Protein AF-A0A6G0YFK2-F1 (afdb_monomer_lite)

Secondary structure (DSSP, 8-state):
-------------TT-EEEHHHHHHHHHHHHHHTTPPPPPHHHHHHHHHHHTTTS--EEEEEEETTEEEEEEEEEHHHHHHHHTTS-HHHHHHHHHHHHHHTSPPPHHHHHHHHHHHHHHHHHHHHHHHHHHHHHHHHHHHHTTPPPTTEEEHHHHHHHH---HHHHHHHHHHTT--EEEEEEE-TTS-EEEEEEEEHHHHHHHHHHHHHHHHTTSSEE-SS-GGG-HHHHHHT-EE-EEEE--TTSPPEEEETTT--SPPHHHHHHHH-TT--EEESSTTTTHHHHHHHHH-----GGGEEEHHHHHHHTT--S-HHHHHHHTT--TTTSPP-

Structure (mmCIF, N/CA/C/O backbone):
data_AF-A0A6G0YFK2-F1
#
_entry.id   AF-A0A6G0YFK2-F1
#
loop_
_atom_site.group_PDB
_atom_site.id
_atom_site.type_symbol
_atom_site.label_atom_id
_atom_site.label_alt_id
_atom_site.label_comp_id
_atom_site.label_asym_id
_atom_site.label_entity_id
_atom_site.label_seq_id
_atom_site.pdbx_PDB_ins_code
_atom_site.Cartn_x
_atom_site.Cartn_y
_atom_site.Cartn_z
_atom_site.occupancy
_atom_site.B_iso_or_equiv
_atom_site.auth_seq_id
_atom_site.auth_comp_id
_atom_site.auth_asym_id
_atom_site.auth_atom_id
_atom_site.pdbx_PDB_model_num
ATOM 1 N N . MET A 1 1 ? -14.120 5.825 86.858 1.00 35.81 1 MET A N 1
ATOM 2 C CA . MET A 1 1 ? -14.293 6.765 85.734 1.00 35.81 1 MET A CA 1
ATOM 3 C C . MET A 1 1 ? -14.605 5.931 84.503 1.00 35.81 1 MET A C 1
ATOM 5 O O . MET A 1 1 ? -13.725 5.247 84.013 1.00 35.81 1 MET A O 1
ATOM 9 N N . SER A 1 2 ? -15.880 5.624 84.282 1.00 36.25 2 SER A N 1
ATOM 10 C CA . SER A 1 2 ? -16.786 6.411 83.427 1.00 36.25 2 SER A CA 1
ATOM 11 C C . SER A 1 2 ? -16.521 6.136 81.948 1.00 36.25 2 SER A C 1
ATOM 13 O O . SER A 1 2 ? -15.620 6.726 81.371 1.00 36.25 2 SER A O 1
ATOM 15 N N . ASN A 1 3 ? -17.310 5.240 81.355 1.00 28.84 3 ASN A N 1
ATOM 16 C CA . ASN A 1 3 ? -18.140 5.589 80.202 1.00 28.84 3 ASN A CA 1
ATOM 17 C C . ASN A 1 3 ? -19.135 4.460 79.924 1.00 28.84 3 ASN A C 1
ATOM 19 O O . ASN A 1 3 ? -18.892 3.529 79.164 1.00 28.84 3 ASN A O 1
ATOM 23 N N . LEU A 1 4 ? -20.277 4.590 80.603 1.00 35.12 4 LEU A N 1
ATOM 24 C CA . LEU A 1 4 ? -21.562 4.066 80.169 1.00 35.12 4 LEU A CA 1
ATOM 25 C C . LEU A 1 4 ? -21.863 4.639 78.779 1.00 35.12 4 LEU A C 1
ATOM 27 O O . LEU A 1 4 ? -22.184 5.821 78.665 1.00 35.12 4 LEU A O 1
ATOM 31 N N . ILE A 1 5 ? -21.791 3.817 77.733 1.00 32.22 5 ILE A N 1
ATOM 32 C CA . ILE A 1 5 ? -22.491 4.128 76.487 1.00 32.22 5 ILE A CA 1
ATOM 33 C C . ILE A 1 5 ? -23.889 3.539 76.624 1.00 32.22 5 ILE A C 1
ATOM 35 O O . ILE A 1 5 ? -24.140 2.352 76.441 1.00 32.22 5 ILE A O 1
ATOM 39 N N . ASN A 1 6 ? -24.752 4.444 77.063 1.00 31.48 6 ASN A N 1
ATOM 40 C CA . ASN A 1 6 ? -26.197 4.441 76.986 1.00 31.48 6 ASN A CA 1
ATOM 41 C C . ASN A 1 6 ? -26.673 3.799 75.669 1.00 31.48 6 ASN A C 1
ATOM 43 O O . ASN A 1 6 ? -26.543 4.407 74.608 1.00 31.48 6 ASN A O 1
ATOM 47 N N . VAL A 1 7 ? -27.212 2.580 75.733 1.00 31.39 7 VAL A N 1
ATOM 48 C CA . VAL A 1 7 ? -28.043 2.037 74.656 1.00 31.39 7 VAL A CA 1
ATOM 49 C C . VAL A 1 7 ? -29.382 2.755 74.794 1.00 31.39 7 VAL A C 1
ATOM 51 O O . VAL A 1 7 ? -30.055 2.547 75.807 1.00 31.39 7 VAL A O 1
ATOM 54 N N . PRO A 1 8 ? -29.787 3.629 73.856 1.00 29.48 8 PRO A N 1
ATOM 55 C CA . PRO A 1 8 ? -31.139 4.133 73.898 1.00 29.48 8 PRO A CA 1
ATOM 56 C C . PRO A 1 8 ? -32.049 2.929 73.664 1.00 29.48 8 PRO A C 1
ATOM 58 O O . PRO A 1 8 ? -32.044 2.332 72.589 1.00 29.48 8 PRO A O 1
ATOM 61 N N . ASN A 1 9 ? -32.809 2.560 74.696 1.00 30.11 9 ASN A N 1
ATOM 62 C CA . ASN A 1 9 ? -34.084 1.883 74.518 1.00 30.11 9 ASN A CA 1
ATOM 63 C C . ASN A 1 9 ? -34.862 2.731 73.511 1.00 30.11 9 ASN A C 1
ATOM 65 O O . ASN A 1 9 ? -35.417 3.769 73.872 1.00 30.11 9 ASN A O 1
ATOM 69 N N . VAL A 1 10 ? -34.848 2.325 72.242 1.00 28.91 10 VAL A N 1
ATOM 70 C CA . VAL A 1 10 ? -35.750 2.873 71.239 1.00 28.91 10 VAL A CA 1
ATOM 71 C C . VAL A 1 10 ? -37.114 2.310 71.600 1.00 28.91 10 VAL A C 1
ATOM 73 O O . VAL A 1 10 ? -37.520 1.233 71.176 1.00 28.91 10 VAL A O 1
ATOM 76 N N . THR A 1 11 ? -37.797 3.030 72.482 1.00 29.62 11 THR A N 1
ATOM 77 C CA . THR A 1 11 ? -39.248 3.047 72.531 1.00 29.62 11 THR A CA 1
ATOM 78 C C . THR A 1 11 ? -39.727 3.192 71.094 1.00 29.62 11 THR A C 1
ATOM 80 O O . THR A 1 11 ? -39.451 4.207 70.459 1.00 29.62 11 THR A O 1
ATOM 83 N N . LEU A 1 12 ? -40.391 2.154 70.580 1.00 31.58 12 LEU A N 1
ATOM 84 C CA . LEU A 1 12 ? -41.088 2.172 69.297 1.00 31.58 12 LEU A CA 1
ATOM 85 C C . LEU A 1 12 ? -41.982 3.414 69.271 1.00 31.58 12 LEU A C 1
ATOM 87 O O . LEU A 1 12 ? -43.037 3.463 69.910 1.00 31.58 12 LEU A O 1
ATOM 91 N N . SER A 1 13 ? -41.523 4.461 68.597 1.00 30.94 13 SER A N 1
ATOM 92 C CA . SER A 1 13 ? -42.343 5.624 68.336 1.00 30.94 13 SER A CA 1
ATOM 93 C C . SER A 1 13 ? -43.344 5.192 67.270 1.00 30.94 13 SER A C 1
ATOM 95 O O . SER A 1 13 ? -42.978 4.766 66.182 1.00 30.94 13 SER A O 1
ATOM 97 N N . ASN A 1 14 ? -44.634 5.289 67.587 1.00 44.94 14 ASN A N 1
ATOM 98 C CA . ASN A 1 14 ? -45.759 5.053 66.673 1.00 44.94 14 ASN A CA 1
ATOM 99 C C . ASN A 1 14 ? -45.821 6.080 65.508 1.00 44.94 14 ASN A C 1
ATOM 101 O O . ASN A 1 14 ? -46.909 6.467 65.088 1.00 44.94 14 ASN A O 1
ATOM 105 N N . ASN A 1 15 ? -44.673 6.555 65.019 1.00 47.53 15 ASN A N 1
ATOM 106 C CA . ASN A 1 15 ? -44.519 7.623 64.036 1.00 47.53 15 ASN A CA 1
ATOM 107 C C . ASN A 1 15 ? -43.910 7.148 62.708 1.00 47.53 15 ASN A C 1
ATOM 109 O O . ASN A 1 15 ? -43.598 7.983 61.864 1.00 47.53 15 ASN A O 1
ATOM 113 N N . GLU A 1 16 ? -43.749 5.839 62.498 1.00 65.38 16 GLU A N 1
ATOM 114 C CA . GLU A 1 16 ? -43.363 5.314 61.187 1.00 65.38 16 GLU A CA 1
ATOM 115 C C . GLU A 1 16 ? -44.507 5.542 60.184 1.00 65.38 16 GLU A C 1
ATOM 117 O O . GLU A 1 16 ? -45.629 5.036 60.330 1.00 65.38 16 GLU A O 1
ATOM 122 N N . THR A 1 17 ? -44.231 6.383 59.188 1.00 76.56 17 THR A N 1
ATOM 123 C CA . THR A 1 17 ? -45.095 6.614 58.035 1.00 76.56 17 THR A CA 1
ATOM 124 C C . THR A 1 17 ? -44.735 5.628 56.927 1.00 76.56 17 THR A C 1
ATOM 126 O O . THR A 1 17 ? -43.585 5.225 56.769 1.00 76.56 17 THR A O 1
ATOM 129 N N . VAL A 1 18 ? -45.735 5.214 56.159 1.00 81.38 18 VAL A N 1
ATOM 130 C CA . VAL A 1 18 ? -45.594 4.365 54.978 1.00 81.38 18 VAL A CA 1
ATOM 131 C C . VAL A 1 18 ? -46.243 5.072 53.801 1.00 81.38 18 VAL A C 1
ATOM 133 O O . VAL A 1 18 ? -47.308 5.685 53.930 1.00 81.38 18 VAL A O 1
ATOM 136 N N . ASP A 1 19 ? -45.597 5.008 52.643 1.00 87.12 19 ASP A N 1
ATOM 137 C CA . ASP A 1 19 ? -46.149 5.585 51.430 1.00 87.12 19 ASP A CA 1
ATOM 138 C C . ASP A 1 19 ? -47.092 4.611 50.698 1.00 87.12 19 ASP A C 1
ATOM 140 O O . ASP A 1 19 ? -47.027 3.382 50.802 1.00 87.12 19 ASP A O 1
ATOM 144 N N . SER A 1 20 ? -48.005 5.188 49.923 1.00 85.56 20 SER A N 1
ATOM 145 C CA . SER A 1 20 ? -49.009 4.454 49.151 1.00 85.56 20 SER A CA 1
ATOM 146 C C . SER A 1 20 ? -48.433 3.517 48.080 1.00 85.56 20 SER A C 1
ATOM 148 O O . SER A 1 20 ? -49.116 2.565 47.705 1.00 85.56 20 SER A O 1
ATOM 150 N N . GLN A 1 21 ? -47.214 3.747 47.574 1.00 87.06 21 GLN A N 1
ATOM 151 C CA . GLN A 1 21 ? -46.579 2.855 46.596 1.00 87.06 21 GLN A CA 1
ATOM 152 C C . GLN A 1 21 ? -46.069 1.591 47.281 1.00 87.06 21 GLN A C 1
ATOM 154 O O . GLN A 1 21 ? -46.296 0.488 46.782 1.00 87.06 21 GLN A O 1
ATOM 159 N N . GLN A 1 22 ? -45.427 1.748 48.435 1.00 82.06 22 GLN A N 1
ATOM 160 C CA . GLN A 1 22 ? -44.940 0.641 49.242 1.00 82.06 22 GLN A CA 1
ATOM 161 C C . GLN A 1 22 ? -46.103 -0.210 49.759 1.00 82.06 22 GLN A C 1
ATOM 163 O O . GLN A 1 22 ? -46.084 -1.433 49.613 1.00 82.06 22 GLN A O 1
ATOM 168 N N . LEU A 1 23 ? -47.180 0.426 50.230 1.00 83.56 23 LEU A N 1
ATOM 169 C CA . LEU A 1 23 ? -48.398 -0.282 50.625 1.00 83.56 23 LEU A CA 1
ATOM 170 C C . LEU A 1 23 ? -49.057 -1.019 49.444 1.00 83.56 23 LEU A C 1
ATOM 172 O O . LEU A 1 23 ? -49.483 -2.165 49.589 1.00 83.56 23 LEU A O 1
ATOM 176 N N . LEU A 1 24 ? -49.111 -0.404 48.256 1.00 85.06 24 LEU A N 1
ATOM 177 C CA . LEU A 1 24 ? -49.665 -1.032 47.051 1.00 85.06 24 LEU A CA 1
ATOM 178 C C . LEU A 1 24 ? -48.886 -2.285 46.630 1.00 85.06 24 LEU A C 1
ATOM 180 O O . LEU A 1 24 ? -49.496 -3.256 46.178 1.00 85.06 24 LEU A O 1
ATOM 184 N N . LEU A 1 25 ? -47.557 -2.274 46.760 1.00 83.44 25 LEU A N 1
ATOM 185 C CA . LEU A 1 25 ? -46.727 -3.449 46.484 1.00 83.44 25 LEU A CA 1
ATOM 186 C C . LEU A 1 25 ? -47.107 -4.603 47.416 1.00 83.44 25 LEU A C 1
ATOM 188 O O . LEU A 1 25 ? -47.470 -5.671 46.925 1.00 83.44 25 LEU A O 1
ATOM 192 N N . MET A 1 26 ? -47.150 -4.355 48.728 1.00 80.25 26 MET A N 1
ATOM 193 C CA . MET A 1 26 ? -47.515 -5.367 49.729 1.00 80.25 26 MET A CA 1
ATOM 194 C C . MET A 1 26 ? -48.931 -5.921 49.507 1.00 80.25 26 MET A C 1
ATOM 196 O O . MET A 1 26 ? -49.167 -7.131 49.599 1.00 80.25 26 MET A O 1
ATOM 200 N N . VAL A 1 27 ? -49.885 -5.050 49.162 1.00 82.19 27 VAL A N 1
ATOM 201 C CA . VAL A 1 27 ? -51.262 -5.452 48.842 1.00 82.19 27 VAL A CA 1
ATOM 202 C C . VAL A 1 27 ? -51.295 -6.336 47.597 1.00 82.19 27 VAL A C 1
ATOM 204 O O . VAL A 1 27 ? -51.933 -7.386 47.613 1.00 82.19 27 VAL A O 1
ATOM 207 N N . ASN A 1 28 ? -50.600 -5.963 46.522 1.00 84.75 28 ASN A N 1
ATOM 208 C CA . ASN A 1 28 ? -50.599 -6.743 45.283 1.00 84.75 28 ASN A CA 1
ATOM 209 C C . ASN A 1 28 ? -49.865 -8.083 45.414 1.00 84.75 28 ASN A C 1
ATOM 211 O O . ASN A 1 28 ? -50.314 -9.067 44.824 1.00 84.75 28 ASN A O 1
ATOM 215 N N . GLU A 1 29 ? -48.792 -8.152 46.202 1.00 81.94 29 GLU A N 1
ATOM 216 C CA . GLU A 1 29 ? -48.135 -9.418 46.549 1.00 81.94 29 GLU A CA 1
ATOM 217 C C . GLU A 1 29 ? -49.096 -10.346 47.295 1.00 81.94 29 GLU A C 1
ATOM 219 O O . GLU A 1 29 ? -49.274 -11.500 46.905 1.00 81.94 29 GLU A O 1
ATOM 224 N N . THR A 1 30 ? -49.814 -9.820 48.289 1.00 78.56 30 THR A N 1
ATOM 225 C CA . THR A 1 30 ? -50.783 -10.606 49.068 1.00 78.56 30 THR A CA 1
ATOM 226 C C . THR A 1 30 ? -51.993 -11.027 48.225 1.00 78.56 30 THR A C 1
ATOM 228 O O . THR A 1 30 ? -52.478 -12.153 48.347 1.00 78.56 30 THR A O 1
ATOM 231 N N . ARG A 1 31 ? -52.475 -10.166 47.317 1.00 81.31 31 ARG A N 1
ATOM 232 C CA . ARG A 1 31 ? -53.539 -10.509 46.354 1.00 81.31 31 ARG A CA 1
ATOM 233 C C . ARG A 1 31 ? -53.094 -11.636 45.423 1.00 81.31 31 ARG A C 1
ATOM 235 O O . ARG A 1 31 ? -53.861 -12.568 45.209 1.00 81.31 31 ARG A O 1
ATOM 242 N N . LYS A 1 32 ? -51.846 -11.607 44.945 1.00 85.06 32 LYS A N 1
ATOM 243 C CA . LYS A 1 32 ? -51.267 -12.673 44.114 1.00 85.06 32 LYS A CA 1
ATOM 244 C C . LYS A 1 32 ? -51.210 -14.015 44.852 1.00 85.06 32 LYS A C 1
ATOM 246 O O . LYS A 1 32 ? -51.575 -15.026 44.261 1.00 85.06 32 LYS A O 1
ATOM 251 N N . GLU A 1 33 ? -50.801 -14.027 46.122 1.00 80.31 33 GLU A N 1
ATOM 252 C CA . GLU A 1 33 ? -50.789 -15.241 46.963 1.00 80.31 33 GLU A CA 1
ATOM 253 C C . GLU A 1 33 ? -52.181 -15.877 47.096 1.00 80.31 33 GLU A C 1
ATOM 255 O O . GLU A 1 33 ? -52.306 -17.098 47.143 1.00 80.31 33 GLU A O 1
ATOM 260 N N . HIS A 1 34 ? -53.231 -15.056 47.099 1.00 77.06 34 HIS A N 1
ATOM 261 C CA . HIS A 1 34 ? -54.623 -15.496 47.214 1.00 77.06 34 HIS A CA 1
ATOM 262 C C . HIS A 1 34 ? -55.330 -15.660 45.857 1.00 77.06 34 HIS A C 1
ATOM 264 O O . HIS A 1 34 ? -56.544 -15.853 45.817 1.00 77.06 34 HIS A O 1
ATOM 270 N N . GLY A 1 35 ? -54.597 -15.581 44.739 1.00 78.56 35 GLY A N 1
ATOM 271 C CA . GLY A 1 35 ? -55.156 -15.729 43.392 1.00 78.56 35 GLY A CA 1
ATOM 272 C C . GLY A 1 35 ? -56.072 -14.580 42.950 1.00 78.56 35 GLY A C 1
ATOM 273 O O . GLY A 1 35 ? -56.857 -14.739 42.017 1.00 78.56 35 GLY A O 1
ATOM 274 N N . GLU A 1 36 ? -55.992 -13.419 43.598 1.00 80.69 36 GLU A N 1
ATOM 275 C CA . GLU A 1 36 ? -56.758 -12.228 43.245 1.00 80.69 36 GLU A CA 1
ATOM 276 C C . GLU A 1 36 ? -56.028 -11.346 42.217 1.00 80.69 36 GLU A C 1
ATOM 278 O O . GLU A 1 36 ? -54.799 -11.221 42.247 1.00 80.69 36 GLU A O 1
ATOM 283 N N . PRO A 1 37 ? -56.766 -10.656 41.325 1.00 84.44 37 PRO A N 1
ATOM 284 C CA . PRO A 1 37 ? -56.160 -9.760 40.349 1.00 84.44 37 PRO A CA 1
ATOM 285 C C . PRO A 1 37 ? -55.505 -8.547 41.033 1.00 84.44 37 PRO A C 1
ATOM 287 O O . PRO A 1 37 ? -56.047 -8.041 42.025 1.00 84.44 37 PRO A O 1
ATOM 290 N N . PRO A 1 38 ? -54.381 -8.036 40.496 1.00 88.06 38 PRO A N 1
ATOM 291 C CA . PRO A 1 38 ? -53.679 -6.887 41.057 1.00 88.06 38 PRO A CA 1
ATOM 292 C C . PRO A 1 38 ? -54.469 -5.585 40.873 1.00 88.06 38 PRO A C 1
ATOM 294 O O . PRO A 1 38 ? -55.153 -5.371 39.868 1.00 88.06 38 PRO A O 1
ATOM 297 N N . ILE A 1 39 ? -54.331 -4.674 41.832 1.00 86.56 39 ILE A N 1
ATOM 298 C CA . ILE A 1 39 ? -54.931 -3.342 41.809 1.00 86.56 39 ILE A CA 1
ATOM 299 C C . ILE A 1 39 ? -53.967 -2.374 41.118 1.00 86.56 39 ILE A C 1
ATOM 301 O O . ILE A 1 39 ? -52.777 -2.305 41.429 1.00 86.56 39 ILE A O 1
ATOM 305 N N . ARG A 1 40 ? -54.496 -1.591 40.173 1.00 86.75 40 ARG A N 1
ATOM 306 C CA . ARG A 1 40 ? -53.755 -0.505 39.514 1.00 86.75 40 ARG A CA 1
ATOM 307 C C . ARG A 1 40 ? -53.603 0.693 40.449 1.00 86.75 40 ARG A C 1
ATOM 309 O O . ARG A 1 40 ? -54.544 1.024 41.167 1.00 86.75 40 ARG A O 1
ATOM 316 N N . ASN A 1 41 ? -52.487 1.413 40.328 1.00 86.62 41 ASN A N 1
ATOM 317 C CA . ASN A 1 41 ? -52.158 2.568 41.169 1.00 86.62 41 ASN A CA 1
ATOM 318 C C . ASN A 1 41 ? -53.319 3.560 41.352 1.00 86.62 41 ASN A C 1
ATOM 320 O O . ASN A 1 41 ? -53.751 3.807 42.469 1.00 86.62 41 ASN A O 1
ATOM 324 N N . ASN A 1 42 ? -53.912 4.044 40.259 1.00 85.38 42 ASN A N 1
ATOM 325 C CA . ASN A 1 42 ? -54.978 5.054 40.321 1.00 85.38 42 ASN A CA 1
ATOM 326 C C . ASN A 1 42 ? -56.225 4.560 41.078 1.00 85.38 42 ASN A C 1
ATOM 328 O O . ASN A 1 42 ? -56.897 5.331 41.755 1.00 85.38 42 ASN A O 1
ATOM 332 N N . LYS A 1 43 ? -56.535 3.260 40.977 1.00 86.56 43 LYS A N 1
ATOM 333 C CA . LYS A 1 43 ? -57.649 2.641 41.709 1.00 86.56 43 LYS A CA 1
ATOM 334 C C . LYS A 1 43 ? -57.317 2.462 43.188 1.00 86.56 43 LYS A C 1
ATOM 336 O O . LYS A 1 43 ? -58.212 2.579 44.016 1.00 86.56 43 LYS A O 1
ATOM 341 N N . PHE A 1 44 ? -56.054 2.199 43.512 1.00 88.75 44 PHE A N 1
ATOM 342 C CA . PHE A 1 44 ? -55.593 2.102 44.891 1.00 88.75 44 PHE A CA 1
ATOM 343 C C . PHE A 1 44 ? -55.597 3.463 45.589 1.00 88.75 44 PHE A C 1
ATOM 345 O O . PHE A 1 44 ? -56.171 3.587 46.662 1.00 88.75 44 PHE A O 1
ATOM 352 N N . ILE A 1 45 ? -55.068 4.503 44.939 1.00 87.44 45 ILE A N 1
ATOM 353 C CA . ILE A 1 45 ? -55.083 5.876 45.461 1.00 87.44 45 ILE A CA 1
ATOM 354 C C . ILE A 1 45 ? -56.512 6.356 45.746 1.00 87.44 45 ILE A C 1
ATOM 356 O O . ILE A 1 45 ? -56.748 6.971 46.781 1.00 87.44 45 ILE A O 1
ATOM 360 N N . ALA A 1 46 ? -57.486 6.023 44.891 1.00 86.31 46 ALA A N 1
ATOM 361 C CA . ALA A 1 46 ? -58.893 6.333 45.155 1.00 86.31 46 ALA A CA 1
ATOM 362 C C . ALA A 1 46 ? -59.407 5.684 46.456 1.00 86.31 46 ALA A C 1
ATOM 364 O O . ALA A 1 46 ? -60.088 6.346 47.230 1.00 86.31 46 ALA A O 1
ATOM 365 N N . LYS A 1 47 ? -59.037 4.423 46.730 1.00 85.81 47 LYS A N 1
ATOM 366 C CA . LYS A 1 47 ? -59.378 3.748 47.994 1.00 85.81 47 LYS A CA 1
ATOM 367 C C . LYS A 1 47 ? -58.691 4.395 49.197 1.00 85.81 47 LYS A C 1
ATOM 369 O O . LYS A 1 47 ? -59.316 4.529 50.238 1.00 85.81 47 LYS A O 1
ATOM 374 N N . VAL A 1 48 ? -57.423 4.789 49.053 1.00 87.19 48 VAL A N 1
ATOM 375 C CA . VAL A 1 48 ? -56.671 5.474 50.117 1.00 87.19 48 VAL A CA 1
ATOM 376 C C . VAL A 1 48 ? -57.354 6.788 50.490 1.00 87.19 48 VAL A C 1
ATOM 378 O O . VAL A 1 48 ? -57.577 7.043 51.665 1.00 87.19 48 VAL A O 1
ATOM 381 N N . LYS A 1 49 ? -57.717 7.608 49.499 1.00 87.50 49 LYS A N 1
ATOM 382 C CA . LYS A 1 49 ? -58.379 8.899 49.735 1.00 87.50 49 LYS A CA 1
ATOM 383 C C . LYS A 1 49 ? -59.737 8.753 50.419 1.00 87.50 49 LYS A C 1
ATOM 385 O O . LYS A 1 49 ? -60.050 9.569 51.271 1.00 87.50 49 LYS A O 1
ATOM 390 N N . ASP A 1 50 ? -60.502 7.732 50.045 1.00 85.81 50 ASP A N 1
ATOM 391 C CA . ASP A 1 50 ? -61.815 7.446 50.630 1.00 85.81 50 ASP A CA 1
ATOM 392 C C . ASP A 1 50 ? -61.707 7.018 52.103 1.00 85.81 50 ASP A C 1
ATOM 394 O O . ASP A 1 50 ? -62.465 7.478 52.943 1.00 85.81 50 ASP A O 1
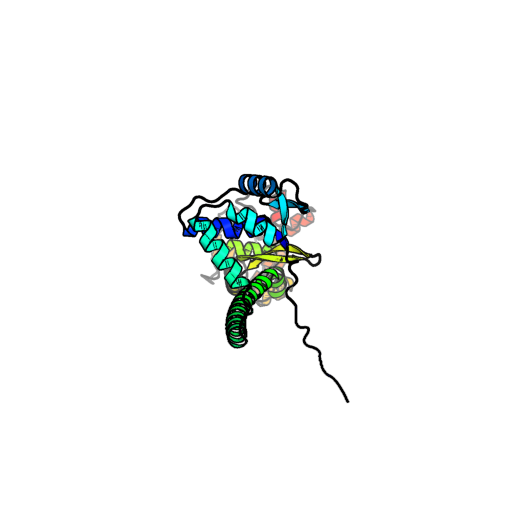ATOM 398 N N . GLU A 1 51 ? -60.710 6.198 52.451 1.00 87.19 51 GLU A N 1
ATOM 399 C CA . GLU A 1 51 ? -60.507 5.764 53.844 1.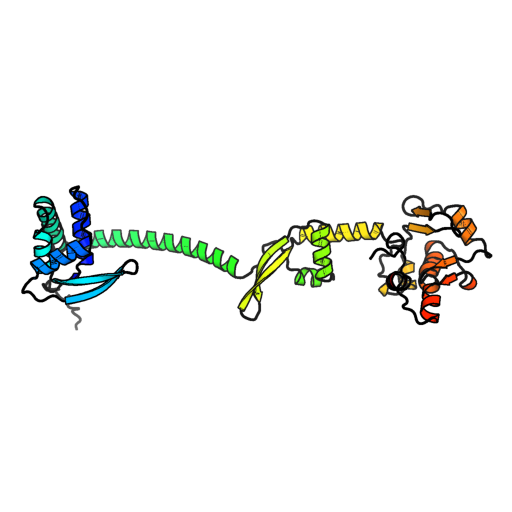00 87.19 51 GLU A CA 1
ATOM 400 C C . GLU A 1 51 ? -59.872 6.816 54.746 1.00 87.19 51 GLU A C 1
ATOM 402 O O . GLU A 1 51 ? -60.000 6.740 55.967 1.00 87.19 51 GLU A O 1
ATOM 407 N N . LEU A 1 52 ? -59.155 7.772 54.159 1.00 86.25 52 LEU A N 1
ATOM 408 C CA . LEU A 1 52 ? -58.553 8.893 54.877 1.00 86.25 52 LEU A CA 1
ATOM 409 C C . LEU A 1 52 ? -59.405 10.162 54.778 1.00 86.25 52 LEU A C 1
ATOM 411 O O . LEU A 1 52 ? -58.919 11.255 55.077 1.00 86.25 52 LEU A O 1
ATOM 415 N N . GLU A 1 53 ? -60.666 10.042 54.355 1.00 84.44 53 GLU A N 1
ATOM 416 C CA . GLU A 1 53 ? -61.597 11.161 54.336 1.00 84.44 53 GLU A CA 1
ATOM 417 C C . GLU A 1 53 ? -61.771 11.723 55.759 1.00 84.44 53 GLU A C 1
ATOM 419 O O . GLU A 1 53 ? -62.087 11.006 56.706 1.00 84.44 53 GLU A O 1
ATOM 424 N N . GLY A 1 54 ? -61.515 13.024 55.925 1.00 77.88 54 GLY A N 1
ATOM 425 C CA . GLY A 1 54 ? -61.572 13.696 57.227 1.00 77.88 54 GLY A CA 1
ATOM 426 C C . GLY A 1 54 ? -60.308 13.578 58.090 1.00 77.88 54 GLY A C 1
ATOM 427 O O . GLY A 1 54 ? -60.278 14.153 59.177 1.00 77.88 54 GLY A O 1
ATOM 428 N N . GLU A 1 55 ? -59.251 12.906 57.620 1.00 83.75 55 GLU A N 1
ATOM 429 C CA . GLU A 1 55 ? -57.961 12.808 58.314 1.00 83.75 55 GLU A CA 1
ATOM 430 C C . GLU A 1 55 ? -56.837 13.562 57.587 1.00 83.75 55 GLU A C 1
ATOM 432 O O . GLU A 1 55 ? -56.869 13.777 56.376 1.00 83.75 55 GLU A O 1
ATOM 437 N N . THR A 1 56 ? -55.796 13.960 58.326 1.00 79.31 56 THR A N 1
ATOM 438 C CA . THR A 1 56 ? -54.609 14.592 57.738 1.00 79.31 56 THR A CA 1
ATOM 439 C C . THR A 1 56 ? -53.650 13.538 57.192 1.00 79.31 56 THR A C 1
ATOM 441 O O . THR A 1 56 ? -53.258 12.618 57.914 1.00 79.31 56 THR A O 1
ATOM 444 N N . TYR A 1 57 ? -53.226 13.717 55.945 1.00 83.75 57 TYR A N 1
ATOM 445 C CA . TYR A 1 57 ? -52.169 12.946 55.293 1.00 83.75 57 TYR A CA 1
ATOM 446 C C . TYR A 1 57 ? -51.339 13.857 54.382 1.00 83.75 57 TYR A C 1
ATOM 448 O O . TYR A 1 57 ? -51.815 14.909 53.941 1.00 83.75 57 TYR A O 1
ATOM 456 N N . THR A 1 58 ? -50.107 13.451 54.076 1.00 85.25 58 THR A N 1
ATOM 457 C CA . THR A 1 58 ? -49.235 14.196 53.158 1.00 85.25 58 THR A CA 1
ATOM 458 C C . THR A 1 58 ? -49.381 13.627 51.753 1.00 85.25 58 THR A C 1
ATOM 460 O O . THR A 1 58 ? -49.400 12.412 51.564 1.00 85.25 58 THR A O 1
ATOM 463 N N . LYS A 1 59 ? -49.488 14.504 50.751 1.00 87.25 59 LYS A N 1
ATOM 464 C CA . LYS A 1 59 ? -49.504 14.122 49.335 1.00 87.25 59 LYS A CA 1
ATOM 465 C C . LYS A 1 59 ? -48.294 14.708 48.616 1.00 87.25 59 LYS A C 1
ATOM 467 O O . LYS A 1 59 ? -48.003 15.894 48.763 1.00 87.25 59 LYS A O 1
ATOM 472 N N . SER A 1 60 ? -47.637 13.895 47.806 1.00 85.81 60 SER A N 1
ATOM 473 C CA . SER A 1 60 ? -46.555 14.289 46.909 1.00 85.81 60 SER A CA 1
ATOM 474 C C . SER A 1 60 ? -46.823 13.759 45.497 1.00 85.81 60 SER A C 1
ATOM 476 O O . SER A 1 60 ? -47.676 12.891 45.286 1.00 85.81 60 SER A O 1
ATOM 478 N N . VAL A 1 61 ? -46.141 14.333 44.507 1.00 83.38 61 VAL A N 1
ATOM 479 C CA . VAL A 1 61 ? -46.188 13.874 43.114 1.00 83.38 61 VAL A CA 1
ATOM 480 C C . VAL A 1 61 ? -44.857 13.199 42.803 1.00 83.38 61 VAL A C 1
ATOM 482 O O . VAL A 1 61 ? -43.802 13.782 43.041 1.00 83.38 61 VAL A O 1
ATOM 485 N N . GLY A 1 62 ? -44.905 11.972 42.293 1.00 81.00 62 GLY A N 1
ATOM 486 C CA . GLY A 1 62 ? -43.749 11.240 41.778 1.00 81.00 62 GLY A CA 1
ATOM 487 C C . GLY A 1 62 ? -43.873 10.984 40.279 1.00 81.00 62 GLY A C 1
ATOM 488 O O . GLY A 1 62 ? -44.926 11.213 39.692 1.00 81.00 62 GLY A O 1
ATOM 489 N N . GLN A 1 63 ? -42.818 10.457 39.656 1.00 77.75 63 GLN A N 1
ATOM 490 C CA . GLN A 1 63 ? -42.854 10.017 38.258 1.00 77.75 63 GLN A CA 1
ATOM 491 C C . GLN A 1 63 ? -42.642 8.511 38.146 1.00 77.75 63 GLN A C 1
ATOM 493 O O . GLN A 1 63 ? -41.710 7.953 38.725 1.00 77.75 63 GLN A O 1
ATOM 498 N N . LYS A 1 64 ? -43.499 7.845 37.367 1.00 72.56 64 LYS A N 1
ATOM 499 C CA . LYS A 1 64 ? -43.380 6.414 37.066 1.00 72.56 64 LYS A CA 1
ATOM 500 C C . LYS A 1 64 ? -43.718 6.169 35.602 1.00 72.56 64 LYS A C 1
ATOM 502 O O . LYS A 1 64 ? -44.810 6.498 35.152 1.00 72.56 64 LYS A O 1
ATOM 507 N N . ASN A 1 65 ? -42.775 5.587 34.859 1.00 73.81 65 ASN A N 1
ATOM 508 C CA . ASN A 1 65 ? -42.889 5.345 33.413 1.00 73.81 65 ASN A CA 1
ATOM 509 C C . ASN A 1 65 ? -43.234 6.612 32.599 1.00 73.81 65 ASN A C 1
ATOM 511 O O . ASN A 1 65 ? -44.025 6.548 31.663 1.00 73.81 65 ASN A O 1
ATOM 515 N N . GLY A 1 66 ? -42.668 7.765 32.978 1.00 73.25 66 GLY A N 1
ATOM 516 C CA . GLY A 1 66 ? -42.890 9.044 32.291 1.00 73.25 66 GLY A CA 1
ATOM 517 C C . GLY A 1 66 ? -44.251 9.702 32.551 1.00 73.25 66 GLY A C 1
ATOM 518 O O . GLY A 1 66 ? -44.543 10.721 31.937 1.00 73.25 66 GLY A O 1
ATOM 519 N N . ALA A 1 67 ? -45.072 9.142 33.446 1.00 76.50 67 ALA A N 1
ATOM 520 C CA . ALA A 1 67 ? -46.330 9.732 33.889 1.00 76.50 67 ALA A CA 1
ATOM 521 C C . ALA A 1 67 ? -46.239 10.183 35.352 1.00 76.50 67 ALA A C 1
ATOM 523 O O . ALA A 1 67 ? -45.630 9.501 36.186 1.00 76.50 67 ALA A O 1
ATOM 524 N N . ASP A 1 68 ? -46.888 11.304 35.655 1.00 81.88 68 ASP A N 1
ATOM 525 C CA . ASP A 1 68 ? -47.017 11.805 37.019 1.00 81.88 68 ASP A CA 1
ATOM 526 C C . ASP A 1 68 ? -47.977 10.909 37.815 1.00 81.88 68 ASP A C 1
ATOM 528 O O . ASP A 1 68 ? -49.069 10.551 37.360 1.00 81.88 68 ASP A O 1
ATOM 532 N N . ILE A 1 69 ? -47.554 10.522 39.016 1.00 84.19 69 ILE A N 1
ATOM 533 C CA . ILE A 1 69 ? -48.311 9.692 39.950 1.00 84.19 69 ILE A CA 1
ATOM 534 C C . ILE A 1 69 ? -48.452 10.404 41.290 1.00 84.19 69 ILE A C 1
ATOM 536 O O . ILE A 1 69 ? -47.530 11.056 41.767 1.00 84.19 69 ILE A O 1
ATOM 540 N N . GLU A 1 70 ? -49.604 10.244 41.929 1.00 84.50 70 GLU A N 1
ATOM 541 C CA . GLU A 1 70 ? -49.799 10.705 43.300 1.00 84.50 70 GLU A CA 1
ATOM 542 C C . GLU A 1 70 ? -49.245 9.673 44.288 1.00 84.50 70 GLU A C 1
ATOM 544 O O . GLU A 1 70 ? -49.486 8.469 44.146 1.00 84.50 70 GLU A O 1
ATOM 549 N N . ILE A 1 71 ? -48.525 10.157 45.298 1.00 87.06 71 ILE A N 1
ATOM 550 C CA . ILE A 1 71 ? -47.987 9.368 46.403 1.00 87.06 71 ILE A CA 1
ATOM 551 C C . ILE A 1 71 ? -48.539 9.964 47.700 1.00 87.06 71 ILE A C 1
ATOM 553 O O . ILE A 1 71 ? -48.371 11.149 47.975 1.00 87.06 71 ILE A O 1
ATOM 557 N N . ILE A 1 72 ? -49.246 9.146 48.477 1.00 87.62 72 ILE A N 1
ATOM 558 C CA . ILE A 1 72 ? -49.787 9.529 49.783 1.00 87.62 72 ILE A CA 1
ATOM 559 C C . ILE A 1 72 ? -48.917 8.903 50.864 1.00 87.62 72 ILE A C 1
ATOM 561 O O . ILE A 1 72 ? -48.786 7.681 50.901 1.00 87.62 72 ILE A O 1
ATOM 565 N N . GLU A 1 73 ? -48.357 9.723 51.744 1.00 86.38 73 GLU A N 1
ATOM 566 C CA . GLU A 1 73 ? -47.723 9.265 52.978 1.00 86.38 73 GLU A CA 1
ATOM 567 C C . GLU A 1 73 ? -48.767 9.234 54.091 1.00 86.38 73 GLU A C 1
ATOM 569 O O . GLU A 1 73 ? -49.479 10.215 54.333 1.00 86.38 73 GLU A O 1
ATOM 574 N N . MET A 1 74 ? -48.864 8.092 54.764 1.00 83.88 74 MET A N 1
ATOM 575 C CA . MET A 1 74 ? -49.823 7.857 55.837 1.00 83.88 74 MET A CA 1
ATOM 576 C C . MET A 1 74 ? -49.146 7.147 57.007 1.00 83.88 74 MET A C 1
ATOM 578 O O . MET A 1 74 ? -48.133 6.475 56.845 1.00 83.88 74 MET A O 1
ATOM 582 N N . THR A 1 75 ? -49.697 7.278 58.205 1.00 84.50 75 THR A N 1
ATOM 583 C CA . THR A 1 75 ? -49.206 6.531 59.372 1.00 84.50 75 THR A CA 1
ATOM 584 C C . THR A 1 75 ? -49.449 5.031 59.206 1.00 84.50 75 THR A C 1
ATOM 586 O O . THR A 1 75 ? -50.381 4.610 58.516 1.00 84.50 75 THR A O 1
ATOM 589 N N . LEU A 1 76 ? -48.683 4.200 59.914 1.00 75.06 76 LEU A N 1
ATOM 590 C CA . LEU A 1 76 ? -48.904 2.751 59.923 1.00 75.06 76 LEU A CA 1
ATOM 591 C C . LEU A 1 76 ? -50.353 2.366 60.303 1.00 75.06 76 LEU A C 1
ATOM 593 O O . LEU A 1 76 ? -50.947 1.472 59.702 1.00 75.06 76 LEU A O 1
ATOM 597 N N . LYS A 1 77 ? -50.976 3.096 61.241 1.00 77.25 77 LYS A N 1
ATOM 598 C CA . LYS A 1 77 ? -52.389 2.902 61.633 1.00 77.25 77 LYS A CA 1
ATOM 599 C C . LYS A 1 77 ? -53.371 3.230 60.506 1.00 77.25 77 LYS A C 1
ATOM 601 O O . LYS A 1 77 ? -54.388 2.555 60.350 1.00 77.25 77 LYS A O 1
ATOM 606 N N . GLN A 1 78 ? -53.087 4.267 59.725 1.00 79.31 78 GLN A N 1
ATOM 607 C CA . GLN A 1 78 ? -53.864 4.620 58.539 1.00 79.31 78 GLN A CA 1
ATOM 608 C C . GLN A 1 78 ? -53.717 3.547 57.455 1.00 79.31 78 GLN A C 1
ATOM 610 O O . GLN A 1 78 ? -54.726 3.046 56.966 1.00 79.31 78 GLN A O 1
ATOM 615 N N . ALA A 1 79 ? -52.492 3.103 57.171 1.00 79.44 79 ALA A N 1
ATOM 616 C CA . ALA A 1 79 ? -52.221 2.044 56.202 1.00 79.44 79 ALA A CA 1
ATOM 617 C C . ALA A 1 79 ? -52.914 0.719 56.542 1.00 79.44 79 ALA A C 1
ATOM 619 O O . ALA A 1 79 ? -53.470 0.070 55.658 1.00 79.44 79 ALA A O 1
ATOM 620 N N . LEU A 1 80 ? -52.953 0.349 57.826 1.00 73.56 80 LEU A N 1
ATOM 621 C CA . LEU A 1 80 ? -53.690 -0.821 58.304 1.00 73.56 80 LEU A CA 1
ATOM 622 C C . LEU A 1 80 ? -55.194 -0.724 58.011 1.00 73.56 80 LEU A C 1
ATOM 624 O O . LEU A 1 80 ? -55.799 -1.710 57.591 1.00 73.56 80 LEU A O 1
ATOM 628 N N . ARG A 1 81 ? -55.801 0.459 58.178 1.00 74.94 81 ARG A N 1
ATOM 629 C CA . ARG A 1 81 ? -57.219 0.686 57.843 1.00 74.94 81 ARG A CA 1
ATOM 630 C C . ARG A 1 81 ? -57.467 0.616 56.339 1.00 74.94 81 ARG A C 1
ATOM 632 O O . ARG A 1 81 ? -58.394 -0.069 55.921 1.00 74.94 81 ARG A O 1
ATOM 639 N N . VAL A 1 82 ? -56.586 1.206 55.530 1.00 80.38 82 VAL A N 1
ATOM 640 C CA . VAL A 1 82 ? -56.647 1.095 54.063 1.00 80.38 82 VAL A CA 1
ATOM 641 C C . VAL A 1 82 ? -56.537 -0.368 53.612 1.00 80.38 82 VAL A C 1
ATOM 643 O O . VAL A 1 82 ? -57.327 -0.830 52.788 1.00 80.38 82 VAL A O 1
ATOM 646 N N . ALA A 1 83 ? -55.601 -1.133 54.182 1.00 70.06 83 ALA A N 1
ATOM 647 C CA . ALA A 1 83 ? -55.439 -2.560 53.901 1.00 70.06 83 ALA A CA 1
ATOM 648 C C . ALA A 1 83 ? -56.641 -3.393 54.386 1.00 70.06 83 ALA A C 1
ATOM 650 O O . ALA A 1 83 ? -56.990 -4.409 53.781 1.00 70.06 83 ALA A O 1
ATOM 651 N N . ALA A 1 84 ? -57.338 -2.946 55.434 1.00 66.25 84 ALA A N 1
ATOM 652 C CA . ALA A 1 84 ? -58.551 -3.587 55.923 1.00 66.25 84 ALA A CA 1
ATOM 653 C C . ALA A 1 84 ? -59.746 -3.469 54.961 1.00 66.25 84 ALA A C 1
ATOM 655 O O . ALA A 1 84 ? -60.741 -4.162 55.172 1.00 66.25 84 ALA A O 1
ATOM 656 N N . ARG A 1 85 ? -59.660 -2.706 53.868 1.00 68.19 85 ARG A N 1
ATOM 657 C CA . ARG A 1 85 ? -60.670 -2.710 52.795 1.00 68.19 85 ARG A CA 1
ATOM 658 C C . ARG A 1 85 ? -60.513 -3.822 51.764 1.00 68.19 85 ARG A C 1
ATOM 660 O O . ARG A 1 85 ? -61.320 -3.937 50.841 1.00 68.19 85 ARG A O 1
ATOM 667 N N . GLU A 1 86 ? -59.487 -4.647 51.909 1.00 66.81 86 GLU A N 1
ATOM 668 C CA . GLU A 1 86 ? -59.258 -5.794 51.042 1.00 66.81 86 GLU A CA 1
ATOM 669 C C . GLU A 1 86 ? -60.157 -6.987 51.423 1.00 66.81 86 GLU A C 1
ATOM 671 O O . GLU A 1 86 ? -60.941 -6.949 52.386 1.00 66.81 86 GLU A O 1
ATOM 676 N N . SER A 1 87 ? -60.098 -8.059 50.628 1.00 61.56 87 SER A N 1
ATOM 677 C CA . SER A 1 87 ? -60.890 -9.263 50.882 1.00 61.56 87 SER A CA 1
ATOM 678 C C . SER A 1 87 ? -60.574 -9.851 52.265 1.00 61.56 87 SER A C 1
ATOM 680 O O . SER A 1 87 ? -59.509 -9.631 52.843 1.00 61.56 87 SER A O 1
ATOM 682 N N . LYS A 1 88 ? -61.514 -10.607 52.846 1.00 62.22 88 LYS A N 1
ATOM 683 C CA . LYS A 1 88 ? -61.395 -11.120 54.226 1.00 62.22 88 LYS A CA 1
ATOM 684 C C . LYS A 1 88 ? -60.159 -12.011 54.441 1.00 62.22 88 LYS A C 1
ATOM 686 O O . LYS A 1 88 ? -59.642 -12.043 55.555 1.00 62.22 88 LYS A O 1
ATOM 691 N N . ALA A 1 89 ? -59.699 -12.701 53.395 1.00 59.84 89 ALA A N 1
ATOM 692 C CA . ALA A 1 89 ? -58.493 -13.529 53.415 1.00 59.84 89 ALA A CA 1
ATOM 693 C C . ALA A 1 89 ? -57.215 -12.676 53.330 1.00 59.84 89 ALA A C 1
ATOM 695 O O . ALA A 1 89 ? -56.339 -12.798 54.183 1.00 59.84 89 ALA A O 1
ATOM 696 N N . VAL A 1 90 ? -57.176 -11.726 52.388 1.00 59.34 90 VAL A N 1
ATOM 697 C CA . VAL A 1 90 ? -56.059 -10.787 52.196 1.00 59.34 90 VAL A CA 1
ATOM 698 C C . VAL A 1 90 ? -55.853 -9.911 53.437 1.00 59.34 90 VAL A C 1
ATOM 700 O O . VAL A 1 90 ? -54.726 -9.760 53.899 1.00 59.34 90 VAL A O 1
ATOM 703 N N . ARG A 1 91 ? -56.941 -9.427 54.055 1.00 64.06 91 ARG A N 1
ATOM 704 C CA . ARG A 1 91 ? -56.919 -8.665 55.315 1.00 64.06 91 ARG A CA 1
ATOM 705 C C . ARG A 1 91 ? -56.244 -9.432 56.454 1.00 64.06 91 ARG A C 1
ATOM 707 O O . ARG A 1 91 ? -55.422 -8.855 57.153 1.00 64.06 91 ARG A O 1
ATOM 714 N N . ARG A 1 92 ? -56.598 -10.707 56.667 1.00 64.12 92 ARG A N 1
ATOM 715 C CA . ARG A 1 92 ? -56.024 -11.517 57.760 1.00 64.12 92 ARG A CA 1
ATOM 716 C C . ARG A 1 92 ? -54.529 -11.734 57.561 1.00 64.12 92 ARG A C 1
ATOM 718 O O . ARG A 1 92 ? -53.763 -11.455 58.468 1.00 64.12 92 ARG A O 1
ATOM 725 N N . SER A 1 93 ? -54.120 -12.119 56.354 1.00 66.56 93 SER A N 1
ATOM 726 C CA . SER A 1 93 ? -52.707 -12.364 56.060 1.00 66.56 93 SER A CA 1
ATOM 727 C C . SER A 1 93 ? -51.843 -11.098 56.135 1.00 66.56 93 SER A C 1
ATOM 729 O O . SER A 1 93 ? -50.705 -11.176 56.592 1.00 66.56 93 SER A O 1
ATOM 731 N N . LEU A 1 94 ? -52.365 -9.935 55.724 1.00 65.00 94 LEU A N 1
ATOM 732 C CA . LEU A 1 94 ? -51.656 -8.654 55.845 1.00 65.00 94 LEU A CA 1
ATOM 733 C C . LEU A 1 94 ? -51.501 -8.213 57.299 1.00 65.00 94 LEU A C 1
ATOM 735 O O . LEU A 1 94 ? -50.422 -7.767 57.672 1.00 65.00 94 LEU A O 1
ATOM 739 N N . ILE A 1 95 ? -52.550 -8.358 58.115 1.00 67.56 95 ILE A N 1
ATOM 740 C CA . ILE A 1 95 ? -52.484 -8.048 59.549 1.00 67.56 95 ILE A CA 1
ATOM 741 C C . ILE A 1 95 ? -51.473 -8.974 60.239 1.00 67.56 95 ILE A C 1
ATOM 743 O O . ILE A 1 95 ? -50.597 -8.474 60.936 1.00 67.56 95 ILE A O 1
ATOM 747 N N . ASP A 1 96 ? -51.502 -10.281 59.960 1.00 67.38 96 ASP A N 1
ATOM 748 C CA . ASP A 1 96 ? -50.550 -11.245 60.532 1.00 67.38 96 ASP A CA 1
ATOM 749 C C . ASP A 1 96 ? -49.090 -10.922 60.146 1.00 67.38 96 ASP A C 1
ATOM 751 O O . ASP A 1 96 ? -48.189 -10.978 60.988 1.00 67.38 96 ASP A O 1
ATOM 755 N N . LYS A 1 97 ? -48.844 -10.535 58.883 1.00 66.62 97 LYS A N 1
ATOM 756 C CA . LYS A 1 97 ? -47.515 -10.130 58.385 1.00 66.62 97 LYS A CA 1
ATOM 757 C C . LYS A 1 97 ? -47.031 -8.816 59.017 1.00 66.62 97 LYS A C 1
ATOM 759 O O . LYS A 1 97 ? -45.854 -8.703 59.358 1.00 66.62 97 LYS A O 1
ATOM 764 N N . LEU A 1 98 ? -47.923 -7.842 59.200 1.00 60.62 98 LEU A N 1
ATOM 765 C CA . LEU A 1 98 ? -47.603 -6.542 59.802 1.00 60.62 98 LEU A CA 1
ATOM 766 C C . LEU A 1 98 ? -47.382 -6.651 61.321 1.00 60.62 98 LEU A C 1
ATOM 768 O O . LEU A 1 98 ? -46.476 -6.017 61.858 1.00 60.62 98 LEU A O 1
ATOM 772 N N . GLU A 1 99 ? -48.129 -7.513 62.016 1.00 60.12 99 GLU A N 1
ATOM 773 C CA . GLU A 1 99 ? -47.903 -7.803 63.436 1.00 60.12 99 GLU A CA 1
ATOM 774 C C . GLU A 1 99 ? -46.598 -8.582 63.670 1.00 60.12 99 GLU A C 1
ATOM 776 O O . GLU A 1 99 ? -45.890 -8.309 64.642 1.00 60.12 99 GLU A O 1
ATOM 781 N N . GLN A 1 100 ? -46.219 -9.500 62.771 1.00 63.66 100 GLN A N 1
ATOM 782 C CA . GLN A 1 100 ? -44.928 -10.199 62.838 1.00 63.66 100 GLN A CA 1
ATOM 783 C C . GLN A 1 100 ? -43.728 -9.260 62.673 1.00 63.66 100 GLN A C 1
ATOM 785 O O . GLN A 1 100 ? -42.726 -9.454 63.357 1.00 63.66 100 GLN A O 1
ATOM 790 N N . GLN A 1 101 ? -43.832 -8.228 61.832 1.00 56.09 101 GLN A N 1
ATOM 791 C CA . GLN A 1 101 ? -42.785 -7.208 61.682 1.00 56.09 101 GLN A CA 1
ATOM 792 C C . GLN A 1 101 ? -42.644 -6.294 62.910 1.00 56.09 101 GLN A C 1
ATOM 794 O O . GLN A 1 101 ? -41.576 -5.733 63.129 1.00 56.09 101 GLN A O 1
ATOM 799 N N . SER A 1 102 ? -43.689 -6.176 63.735 1.00 51.59 102 SER A N 1
ATOM 800 C CA . SER A 1 102 ? -43.676 -5.365 64.962 1.00 51.59 102 SER A CA 1
ATOM 801 C C . SER A 1 102 ? -43.130 -6.093 66.199 1.00 51.59 102 SER A C 1
ATOM 803 O O . SER A 1 102 ? -42.971 -5.482 67.259 1.00 51.59 102 SER A O 1
ATOM 805 N N . LYS A 1 103 ? -42.841 -7.400 66.100 1.00 53.78 103 LYS A N 1
ATOM 806 C CA . LYS A 1 103 ? -42.263 -8.155 67.217 1.00 53.78 103 LYS A CA 1
ATOM 807 C C . LYS A 1 103 ? -40.769 -7.837 67.337 1.00 53.78 103 LYS A C 1
ATOM 809 O O . LYS A 1 103 ? -40.045 -7.995 66.355 1.00 53.78 103 LYS A O 1
ATOM 814 N N . PRO A 1 104 ? -40.277 -7.431 68.522 1.00 51.59 104 PRO A N 1
ATOM 815 C CA . PRO A 1 104 ? -38.852 -7.208 68.724 1.00 51.59 104 PRO A CA 1
ATOM 816 C C . PRO A 1 104 ? -38.099 -8.525 68.503 1.00 51.59 104 PRO A C 1
ATOM 818 O O . PRO A 1 104 ? -38.355 -9.514 69.193 1.00 51.59 104 PRO A O 1
ATOM 821 N N . GLN A 1 105 ? -37.206 -8.541 67.512 1.00 56.28 105 GLN A N 1
ATOM 822 C CA . GLN A 1 105 ? -36.399 -9.713 67.175 1.00 56.28 105 GLN A CA 1
ATOM 823 C C . GLN A 1 105 ? -35.509 -10.095 68.360 1.00 56.28 105 GLN A C 1
ATOM 825 O O . GLN A 1 105 ? -34.895 -9.238 69.001 1.00 56.28 105 GLN A O 1
ATOM 830 N N . SER A 1 106 ? -35.424 -11.391 68.656 1.00 64.50 106 SER A N 1
ATOM 831 C CA . SER A 1 106 ? -34.504 -11.874 69.686 1.00 64.50 106 SER A CA 1
ATOM 832 C C . SER A 1 106 ? -33.050 -11.711 69.229 1.00 64.50 106 SER A C 1
ATOM 834 O O . SER A 1 106 ? -32.752 -11.722 68.033 1.00 64.50 106 SER A O 1
ATOM 836 N N . ALA A 1 107 ? -32.112 -11.621 70.175 1.00 63.38 107 ALA A N 1
ATOM 837 C CA . ALA A 1 107 ? -30.683 -11.503 69.868 1.00 63.38 107 ALA A CA 1
ATOM 838 C C . ALA A 1 107 ? -30.180 -12.598 68.899 1.00 63.38 107 ALA A C 1
ATOM 840 O O . ALA A 1 107 ? -29.336 -12.333 68.046 1.00 63.38 107 ALA A O 1
ATOM 841 N N . ASN A 1 108 ? -30.749 -13.805 68.973 1.00 67.81 108 ASN A N 1
ATOM 842 C CA . ASN A 1 108 ? -30.385 -14.924 68.103 1.00 67.81 108 ASN A CA 1
ATOM 843 C C . ASN A 1 108 ? -30.890 -14.748 66.661 1.00 67.81 108 ASN A C 1
ATOM 845 O O . ASN A 1 108 ? -30.202 -15.132 65.716 1.00 67.81 108 ASN A O 1
ATOM 849 N N . GLU A 1 109 ? -32.063 -14.144 66.475 1.00 67.00 109 GLU A N 1
ATOM 850 C CA . GLU A 1 109 ? -32.622 -13.866 65.146 1.00 67.00 109 GLU A CA 1
ATOM 851 C C . GLU A 1 109 ? -31.863 -12.736 64.445 1.00 67.00 109 GLU A C 1
ATOM 853 O O . GLU A 1 109 ? -31.639 -12.808 63.238 1.00 67.00 109 GLU A O 1
ATOM 858 N N . ILE A 1 110 ? -31.382 -11.744 65.202 1.00 68.50 110 ILE A N 1
ATOM 859 C CA . ILE A 1 110 ? -30.530 -10.663 64.685 1.00 68.50 110 ILE A CA 1
ATOM 860 C C . ILE A 1 110 ? -29.194 -11.225 64.183 1.00 68.50 110 ILE A C 1
ATOM 862 O O . ILE A 1 110 ? -28.747 -10.871 63.094 1.00 68.50 110 ILE A O 1
ATOM 866 N N . ILE A 1 111 ? -28.578 -12.146 64.930 1.00 73.12 111 ILE A N 1
ATOM 867 C CA . ILE A 1 111 ? -27.326 -12.802 64.520 1.00 73.12 111 ILE A CA 1
ATOM 868 C C . ILE A 1 111 ? -27.537 -13.627 63.243 1.00 73.12 111 ILE A C 1
ATOM 870 O O . ILE A 1 111 ? -26.725 -13.548 62.320 1.00 73.12 111 ILE A O 1
ATOM 874 N N . ALA A 1 112 ? -28.638 -14.378 63.152 1.00 75.31 112 ALA A N 1
ATOM 875 C CA . ALA A 1 112 ? -28.965 -15.166 61.964 1.00 75.31 112 ALA A CA 1
ATOM 876 C C . ALA A 1 112 ? -29.229 -14.280 60.732 1.00 75.31 112 ALA A C 1
ATOM 878 O O . ALA A 1 112 ? -28.716 -14.556 59.645 1.00 75.31 112 ALA A O 1
ATOM 879 N N . ALA A 1 113 ? -29.971 -13.183 60.903 1.00 73.12 113 ALA A N 1
ATOM 880 C CA . ALA A 1 113 ? -30.217 -12.202 59.852 1.00 73.12 113 ALA A CA 1
ATOM 881 C C . ALA A 1 113 ? -28.925 -11.506 59.394 1.00 73.12 113 ALA A C 1
ATOM 883 O O . ALA A 1 113 ? -28.696 -11.372 58.192 1.00 73.12 113 ALA A O 1
ATOM 884 N N . MET A 1 114 ? -28.047 -11.129 60.328 1.00 77.38 114 MET A N 1
ATOM 885 C CA . MET A 1 114 ? -26.758 -10.509 60.016 1.00 77.38 114 MET A CA 1
ATOM 886 C C . MET A 1 114 ? -25.827 -11.480 59.279 1.00 77.38 114 MET A C 1
ATOM 888 O O . MET A 1 114 ? -25.185 -11.096 58.306 1.00 77.38 114 MET A O 1
ATOM 892 N N . ALA A 1 115 ? -25.811 -12.760 59.666 1.00 76.12 115 ALA A N 1
ATOM 893 C CA . ALA A 1 115 ? -25.052 -13.793 58.963 1.00 76.12 115 ALA A CA 1
ATOM 894 C C . ALA A 1 115 ? -25.548 -13.994 57.520 1.00 76.12 115 ALA A C 1
ATOM 896 O O . ALA A 1 115 ? -24.744 -14.042 56.589 1.00 76.12 115 ALA A O 1
ATOM 897 N N . LEU A 1 116 ? -26.867 -14.054 57.309 1.00 78.25 116 LEU A N 1
ATOM 898 C CA . LEU A 1 116 ? -27.457 -14.164 55.970 1.00 78.25 116 LEU A CA 1
ATOM 899 C C . LEU A 1 116 ? -27.194 -12.916 55.114 1.00 78.25 116 LEU A C 1
ATOM 901 O O . LEU A 1 116 ? -26.881 -13.046 53.928 1.00 78.25 116 LEU A O 1
ATOM 905 N N . ALA A 1 117 ? -27.270 -11.722 55.707 1.00 76.81 117 ALA A N 1
ATOM 906 C CA . ALA A 1 117 ? -26.948 -10.467 55.035 1.00 76.81 117 ALA A CA 1
ATOM 907 C C . ALA A 1 117 ?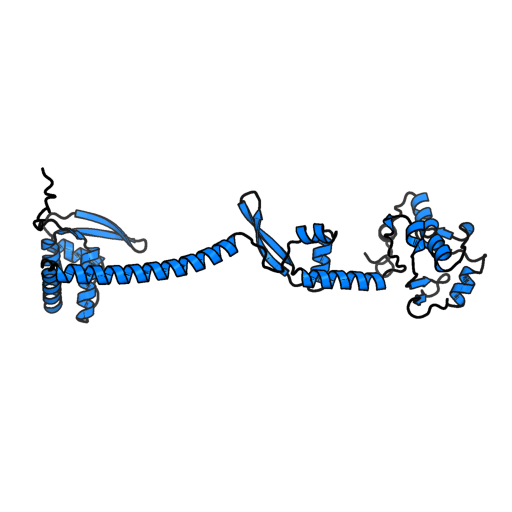 -25.471 -10.408 54.620 1.00 76.81 117 ALA A C 1
ATOM 909 O O . ALA A 1 117 ? -25.179 -10.024 53.489 1.00 76.81 117 ALA A O 1
ATOM 910 N N . ASN A 1 118 ? -24.556 -10.870 55.477 1.00 76.81 118 ASN A N 1
ATOM 911 C CA . ASN A 1 118 ? -23.129 -10.939 55.165 1.00 76.81 118 ASN A CA 1
ATOM 912 C C . ASN A 1 118 ? -22.845 -11.917 54.019 1.00 76.81 118 ASN A C 1
ATOM 914 O O . ASN A 1 118 ? -22.124 -11.572 53.089 1.00 76.81 118 ASN A O 1
ATOM 918 N N . VAL A 1 119 ? -23.470 -13.100 54.012 1.00 78.62 119 VAL A N 1
ATOM 919 C CA . VAL A 1 119 ? -23.333 -14.064 52.902 1.00 78.62 119 VAL A CA 1
ATOM 920 C C . VAL A 1 119 ? -23.893 -13.491 51.595 1.00 78.62 119 VAL A C 1
ATOM 922 O O . VAL A 1 119 ? -23.317 -13.689 50.523 1.00 78.62 119 VAL A O 1
ATOM 925 N N . ALA A 1 120 ? -25.009 -12.760 51.656 1.00 76.69 120 ALA A N 1
ATOM 926 C CA . ALA A 1 120 ? -25.564 -12.076 50.493 1.00 76.69 120 ALA A CA 1
ATOM 927 C C . ALA A 1 120 ? -24.645 -10.944 50.000 1.00 76.69 120 ALA A C 1
ATOM 929 O O . ALA A 1 120 ? -24.456 -10.802 48.791 1.00 76.69 120 ALA A O 1
ATOM 930 N N . GLN A 1 121 ? -24.034 -10.179 50.910 1.00 71.44 121 GLN A N 1
ATOM 931 C CA . GLN A 1 121 ? -23.038 -9.158 50.584 1.00 71.44 121 GLN A CA 1
ATOM 932 C C . GLN A 1 121 ? -21.770 -9.764 49.981 1.00 71.44 121 GLN A C 1
ATOM 934 O O . GLN A 1 121 ? -21.314 -9.258 48.963 1.00 71.44 121 GLN A O 1
ATOM 939 N N . GLU A 1 122 ? -21.242 -10.866 50.516 1.00 68.25 122 GLU A N 1
ATOM 940 C CA . GLU A 1 122 ? -20.092 -11.573 49.938 1.00 68.25 122 GLU A CA 1
ATOM 941 C C . GLU A 1 122 ? -20.386 -12.088 48.528 1.00 68.25 122 GLU A C 1
ATOM 943 O O . GLU A 1 122 ? -19.557 -11.954 47.629 1.00 68.25 122 GLU A O 1
ATOM 948 N N . ARG A 1 123 ? -21.578 -12.656 48.297 1.00 75.12 123 ARG A N 1
ATOM 949 C CA . ARG A 1 123 ? -22.008 -13.063 46.948 1.00 75.12 123 ARG A CA 1
ATOM 950 C C . ARG A 1 123 ? -22.114 -11.862 46.009 1.00 75.12 123 ARG A C 1
ATOM 952 O O . ARG A 1 123 ? -21.728 -11.971 44.848 1.00 75.12 123 ARG A O 1
ATOM 959 N N . ARG A 1 124 ? -22.591 -10.719 46.511 1.00 72.19 124 ARG A N 1
ATOM 960 C CA . ARG A 1 124 ? -22.684 -9.467 45.752 1.00 72.19 124 ARG A CA 1
ATOM 961 C C . ARG A 1 124 ? -21.297 -8.907 45.426 1.00 72.19 124 ARG A C 1
ATOM 963 O O . ARG A 1 124 ? -21.069 -8.569 44.273 1.00 72.19 124 ARG A O 1
ATOM 970 N N . LEU A 1 125 ? -20.369 -8.897 46.383 1.00 60.34 125 LEU A N 1
ATOM 971 C CA . LEU A 1 125 ? -18.963 -8.519 46.196 1.00 60.34 125 LEU A CA 1
ATOM 972 C C . LEU A 1 125 ? -18.286 -9.410 45.151 1.00 60.34 125 LEU A C 1
ATOM 974 O O . LEU A 1 125 ? -17.761 -8.886 44.182 1.00 60.34 125 LEU A O 1
ATOM 978 N N . LYS A 1 126 ? -18.433 -10.739 45.237 1.00 65.88 126 LYS A N 1
ATOM 979 C CA . LYS A 1 126 ? -17.901 -11.666 44.219 1.00 65.88 126 LYS A CA 1
ATOM 980 C C . LYS A 1 126 ? -18.484 -11.433 42.820 1.00 65.88 126 LYS A C 1
ATOM 982 O O . LYS A 1 126 ? -17.765 -11.543 41.832 1.00 65.88 126 LYS A O 1
ATOM 987 N N . SER A 1 127 ? -19.778 -11.115 42.719 1.00 59.09 127 SER A N 1
ATOM 988 C CA . SER A 1 127 ? -20.394 -10.767 41.429 1.00 59.09 127 SER A CA 1
ATOM 989 C C . SER A 1 127 ? -19.928 -9.407 40.901 1.00 59.09 127 SER A C 1
ATOM 991 O O . SER A 1 127 ? -19.795 -9.239 39.695 1.00 59.09 127 SER A O 1
ATOM 993 N N . ILE A 1 128 ? -19.645 -8.452 41.794 1.00 55.19 128 ILE A N 1
ATOM 994 C CA . ILE A 1 128 ? -19.077 -7.150 41.441 1.00 55.19 128 ILE A CA 1
ATOM 995 C C . ILE A 1 128 ? -17.633 -7.331 40.976 1.00 55.19 128 ILE A C 1
ATOM 997 O O . ILE A 1 128 ? -17.306 -6.780 39.940 1.00 55.19 128 ILE A O 1
ATOM 1001 N N . ASP A 1 129 ? -16.815 -8.156 41.632 1.00 52.69 129 ASP A N 1
ATOM 1002 C CA . ASP A 1 129 ? -15.439 -8.442 41.200 1.00 52.69 129 ASP A CA 1
ATOM 1003 C C . ASP A 1 129 ? -15.401 -9.059 39.792 1.00 52.69 129 ASP A C 1
ATOM 1005 O O . ASP A 1 129 ? -14.593 -8.654 38.960 1.00 52.69 129 ASP A O 1
ATOM 1009 N N . GLN A 1 130 ? -16.327 -9.974 39.470 1.00 51.25 130 GLN A N 1
ATOM 1010 C CA . GLN A 1 130 ? -16.470 -10.499 38.103 1.00 51.25 130 GLN A CA 1
ATOM 1011 C C . GLN A 1 130 ? -16.889 -9.419 37.094 1.00 51.25 130 GLN A C 1
ATOM 1013 O O . GLN A 1 130 ? -16.402 -9.412 35.966 1.00 51.25 130 GLN A O 1
ATOM 1018 N N . VAL A 1 131 ? -17.767 -8.489 37.480 1.00 50.19 131 VAL A N 1
ATOM 1019 C CA . VAL A 1 131 ? -18.161 -7.355 36.627 1.00 50.19 131 VAL A CA 1
ATOM 1020 C C . VAL A 1 131 ? -17.025 -6.335 36.491 1.00 50.19 131 VAL A C 1
ATOM 1022 O O . VAL A 1 131 ? -16.865 -5.767 35.414 1.00 50.19 131 VAL A O 1
ATOM 1025 N N . VAL A 1 132 ? -16.208 -6.138 37.530 1.00 50.03 132 VAL A N 1
ATOM 1026 C CA . VAL A 1 132 ? -15.033 -5.258 37.521 1.00 50.03 132 VAL A CA 1
ATOM 1027 C C . VAL A 1 132 ? -13.966 -5.820 36.587 1.00 50.03 132 VAL A C 1
ATOM 1029 O O . VAL A 1 132 ? -13.523 -5.087 35.710 1.00 50.03 132 VAL A O 1
ATOM 1032 N N . GLN A 1 133 ? -13.655 -7.118 36.647 1.00 44.88 133 GLN A N 1
ATOM 1033 C CA . GLN A 1 133 ? -12.710 -7.740 35.708 1.00 44.88 133 GLN A CA 1
ATOM 1034 C C . GLN A 1 133 ? -13.179 -7.658 34.248 1.00 44.88 133 GLN A C 1
ATOM 1036 O O . GLN A 1 133 ? -12.403 -7.295 33.368 1.00 44.88 133 GLN A O 1
ATOM 1041 N N . VAL A 1 134 ? -14.468 -7.902 33.981 1.00 50.12 134 VAL A N 1
ATOM 1042 C CA . VAL A 1 134 ? -15.038 -7.718 32.633 1.00 50.12 134 VAL A CA 1
ATOM 1043 C C . VAL A 1 134 ? -15.016 -6.238 32.219 1.00 50.12 134 VAL A C 1
ATOM 1045 O O . VAL A 1 134 ? -14.835 -5.926 31.043 1.00 50.12 134 VAL A O 1
ATOM 1048 N N . SER A 1 135 ? -15.163 -5.302 33.161 1.00 44.03 135 SER A N 1
ATOM 1049 C CA . SER A 1 135 ? -15.078 -3.866 32.877 1.00 44.03 135 SER A CA 1
ATOM 1050 C C . SER A 1 135 ? -13.648 -3.389 32.607 1.00 44.03 135 SER A C 1
ATOM 1052 O O . SER A 1 135 ? -13.469 -2.572 31.711 1.00 44.03 135 SER A O 1
ATOM 1054 N N . GLU A 1 136 ? -12.642 -3.945 33.287 1.00 46.56 136 GLU A N 1
ATOM 1055 C CA . GLU A 1 136 ? -11.218 -3.671 33.057 1.00 46.56 136 GLU A CA 1
ATOM 1056 C C . GLU A 1 136 ? -10.768 -4.205 31.689 1.00 46.56 136 GLU A C 1
ATOM 1058 O O . GLU A 1 136 ? -10.099 -3.491 30.942 1.00 46.56 136 GLU A O 1
ATOM 1063 N N . GLU A 1 137 ? -11.222 -5.397 31.280 1.00 49.12 137 GLU A N 1
ATOM 1064 C CA . GLU A 1 137 ? -11.012 -5.901 29.913 1.00 49.12 137 GLU A CA 1
ATOM 1065 C C . GLU A 1 137 ? -11.690 -5.004 28.859 1.00 49.12 137 GLU A C 1
ATOM 1067 O O . GLU A 1 137 ? -11.106 -4.702 27.815 1.00 49.12 137 GLU A O 1
ATOM 1072 N N . ILE A 1 138 ? -12.897 -4.498 29.141 1.00 49.03 138 ILE A N 1
ATOM 1073 C CA . ILE A 1 138 ? -13.596 -3.543 28.267 1.00 49.03 138 ILE A CA 1
ATOM 1074 C C . ILE A 1 138 ? -12.891 -2.173 28.241 1.00 49.03 138 ILE A C 1
ATOM 1076 O O . ILE A 1 138 ? -12.893 -1.516 27.198 1.00 49.03 138 ILE A O 1
ATOM 1080 N N . GLU A 1 139 ? -12.280 -1.715 29.336 1.00 44.31 139 GLU A N 1
ATOM 1081 C CA . GLU A 1 139 ? -11.509 -0.464 29.377 1.00 44.31 139 GLU A CA 1
ATOM 1082 C C . GLU A 1 139 ? -10.159 -0.576 28.661 1.00 44.31 139 GLU A C 1
ATOM 1084 O O . GLU A 1 139 ? -9.792 0.341 27.920 1.00 44.31 139 GLU A O 1
ATOM 1089 N N . HIS A 1 140 ? -9.481 -1.722 28.752 1.00 45.69 140 HIS A N 1
ATOM 1090 C CA . HIS A 1 140 ? -8.300 -2.017 27.938 1.00 45.69 140 HIS A CA 1
ATOM 1091 C C . HIS A 1 140 ? -8.626 -2.057 26.435 1.00 45.69 140 HIS A C 1
ATOM 1093 O O . HIS A 1 140 ? -7.868 -1.526 25.624 1.00 45.69 140 HIS A O 1
ATOM 1099 N N . ILE A 1 141 ? -9.803 -2.563 26.047 1.00 48.53 141 ILE A N 1
ATOM 1100 C CA . ILE A 1 141 ? -10.300 -2.480 24.659 1.00 48.53 141 ILE A CA 1
ATOM 1101 C C . ILE A 1 141 ? -10.629 -1.026 24.256 1.00 48.53 141 ILE A C 1
ATOM 1103 O O . ILE A 1 141 ? -10.474 -0.649 23.091 1.00 48.53 141 ILE A O 1
ATOM 1107 N N . LYS A 1 142 ? -11.052 -0.174 25.201 1.00 48.06 142 LYS A N 1
ATOM 1108 C CA . LYS A 1 142 ? -11.372 1.245 24.950 1.00 48.06 142 LYS A CA 1
ATOM 1109 C C . LYS A 1 142 ? -10.141 2.150 24.828 1.00 48.06 142 LYS A C 1
ATOM 1111 O O . LYS A 1 142 ? -10.258 3.205 24.207 1.00 48.06 142 LYS A O 1
ATOM 1116 N N . GLN A 1 143 ? -8.975 1.757 25.346 1.00 44.00 143 GLN A N 1
ATOM 1117 C CA . GLN A 1 143 ? -7.749 2.572 25.288 1.00 44.00 143 GLN A CA 1
ATOM 1118 C C . GLN A 1 143 ? -6.948 2.465 23.978 1.00 44.00 143 GLN A C 1
ATOM 1120 O O . GLN A 1 143 ? -5.864 3.034 23.873 1.00 44.00 143 GLN A O 1
ATOM 1125 N N . GLY A 1 144 ? -7.474 1.820 22.934 1.00 53.12 144 GLY A N 1
ATOM 1126 C CA . GLY A 1 144 ? -6.810 1.814 21.625 1.00 53.12 144 GLY A CA 1
ATOM 1127 C C . GLY A 1 144 ? -5.479 1.062 21.629 1.00 53.12 144 GLY A C 1
ATOM 1128 O O . GLY A 1 144 ? -4.566 1.399 20.873 1.00 53.12 144 GLY A O 1
ATOM 1129 N N . THR A 1 145 ? -5.353 0.041 22.480 1.00 67.12 145 THR A N 1
ATOM 1130 C CA . THR A 1 145 ? -4.218 -0.876 22.424 1.00 67.12 145 THR A CA 1
ATOM 1131 C C . THR A 1 145 ? -4.298 -1.643 21.108 1.00 67.12 145 THR A C 1
ATOM 1133 O O . THR A 1 145 ? -5.286 -2.323 20.819 1.00 67.12 145 THR A O 1
ATOM 1136 N N . ILE A 1 146 ? -3.277 -1.483 20.266 1.00 72.88 146 ILE A N 1
ATOM 1137 C CA . ILE A 1 146 ? -3.166 -2.245 19.025 1.00 72.88 146 ILE A CA 1
ATOM 1138 C C . ILE A 1 146 ? -3.118 -3.736 19.409 1.00 72.88 146 ILE A C 1
ATOM 1140 O O . ILE A 1 146 ? -2.330 -4.087 20.289 1.00 72.88 146 ILE A O 1
ATOM 1144 N N . PRO A 1 147 ? -3.949 -4.607 18.799 1.00 81.31 147 PRO A N 1
ATOM 1145 C CA . PRO A 1 147 ? -3.943 -6.033 19.100 1.00 81.31 147 PRO A CA 1
ATOM 1146 C C . PRO A 1 147 ? -2.548 -6.635 18.938 1.00 81.31 147 PRO A C 1
ATOM 1148 O O . PRO A 1 147 ? -1.797 -6.231 18.049 1.00 81.31 147 PRO A O 1
ATOM 1151 N N . GLU A 1 148 ? -2.219 -7.627 19.760 1.00 80.19 148 GLU A N 1
ATOM 1152 C CA . GLU A 1 148 ? -0.942 -8.332 19.663 1.00 80.19 148 GLU A CA 1
ATOM 1153 C C . GLU A 1 148 ? -0.722 -8.878 18.240 1.00 80.19 148 GLU A C 1
ATOM 1155 O O . GLU A 1 148 ? -1.638 -9.415 17.611 1.00 80.19 148 GLU A O 1
ATOM 1160 N N . GLY A 1 149 ? 0.479 -8.662 17.694 1.00 85.62 149 GLY A N 1
ATOM 1161 C CA . GLY A 1 149 ? 0.831 -9.019 16.314 1.00 85.62 149 GLY A CA 1
ATOM 1162 C C . GLY A 1 149 ? 0.338 -8.046 15.232 1.00 85.62 149 GLY A C 1
ATOM 1163 O O . GLY A 1 149 ? 0.743 -8.176 14.077 1.00 85.62 149 GLY A O 1
ATOM 1164 N N . PHE A 1 150 ? -0.484 -7.048 15.572 1.00 90.25 150 PHE A N 1
ATOM 1165 C CA . PHE A 1 150 ? -0.901 -5.988 14.651 1.00 90.25 150 PHE A CA 1
ATOM 1166 C C . PHE A 1 150 ? -0.064 -4.722 14.849 1.00 90.25 150 PHE A C 1
ATOM 1168 O O . PHE A 1 150 ? 0.432 -4.440 15.935 1.00 90.25 150 PHE A O 1
ATOM 1175 N N . GLN A 1 151 ? 0.084 -3.931 13.787 1.00 89.38 151 GLN A N 1
ATOM 1176 C CA . GLN A 1 151 ? 0.816 -2.667 13.799 1.00 89.38 151 GLN A CA 1
ATOM 1177 C C . GLN A 1 151 ? 0.109 -1.593 12.975 1.00 89.38 151 GLN A C 1
ATOM 1179 O O . GLN A 1 151 ? -0.541 -1.870 11.967 1.00 89.38 151 GLN A O 1
ATOM 1184 N N . GLY A 1 152 ? 0.260 -0.334 13.384 1.00 89.56 152 GLY A N 1
ATOM 1185 C CA . GLY A 1 152 ? -0.222 0.815 12.616 1.00 89.56 152 GLY A CA 1
ATOM 1186 C C . GLY A 1 152 ? 0.696 1.163 11.440 1.00 89.56 152 GLY A C 1
ATOM 1187 O O . GLY A 1 152 ? 1.908 0.956 11.492 1.00 89.56 152 GLY A O 1
ATOM 1188 N N . TYR A 1 153 ? 0.141 1.783 10.397 1.00 87.25 153 TYR A N 1
ATOM 1189 C CA . TYR A 1 153 ? 0.914 2.192 9.216 1.00 87.25 153 TYR A CA 1
ATOM 1190 C C . TYR A 1 153 ? 2.074 3.154 9.523 1.00 87.25 153 TYR A C 1
ATOM 1192 O O . TYR A 1 153 ? 3.119 3.065 8.880 1.00 87.25 153 TYR A O 1
ATOM 1200 N N . SER A 1 154 ? 1.945 4.014 10.541 1.00 82.50 154 SER A N 1
ATOM 1201 C CA . SER A 1 154 ? 3.042 4.878 11.001 1.00 82.50 154 SER A CA 1
ATOM 1202 C C . SER A 1 154 ? 4.255 4.077 11.485 1.00 82.50 154 SER A C 1
ATOM 1204 O O . SER A 1 154 ? 5.386 4.442 11.175 1.00 82.50 154 SER A O 1
ATOM 1206 N N . TYR A 1 155 ? 4.035 2.964 12.195 1.00 87.06 155 TYR A N 1
ATOM 1207 C CA . TYR A 1 155 ? 5.111 2.067 12.622 1.00 87.06 155 TYR A CA 1
ATOM 1208 C C . TYR A 1 155 ? 5.746 1.362 11.422 1.00 87.06 155 TYR A C 1
ATOM 1210 O O . TYR A 1 155 ? 6.968 1.369 11.281 1.00 87.06 155 TYR A O 1
ATOM 1218 N N . LEU A 1 156 ? 4.922 0.819 10.517 1.00 85.50 156 LEU A N 1
ATOM 1219 C CA . LEU A 1 156 ? 5.399 0.140 9.308 1.00 85.50 156 LEU A CA 1
ATOM 1220 C C . LEU A 1 156 ? 6.250 1.071 8.431 1.00 85.50 156 LEU A C 1
ATOM 1222 O O . LEU A 1 156 ? 7.296 0.662 7.934 1.00 85.50 156 LEU A O 1
ATOM 1226 N N . LYS A 1 157 ? 5.847 2.340 8.296 1.00 83.38 157 LYS A N 1
ATOM 1227 C CA . LYS A 1 157 ? 6.621 3.361 7.582 1.00 83.38 157 LYS A CA 1
ATOM 1228 C C . LYS A 1 157 ? 7.999 3.573 8.200 1.00 83.38 157 LYS A C 1
ATOM 1230 O O . LYS A 1 157 ? 8.991 3.572 7.479 1.00 83.38 157 LYS A O 1
ATOM 1235 N N . THR A 1 158 ? 8.065 3.754 9.517 1.00 84.25 158 THR A N 1
ATOM 1236 C CA . THR A 1 158 ? 9.333 3.996 10.220 1.00 84.25 158 THR A CA 1
ATOM 1237 C C . THR A 1 158 ? 10.241 2.767 10.195 1.00 84.25 158 THR A C 1
ATOM 1239 O O . THR A 1 158 ? 11.445 2.908 10.017 1.00 84.25 158 THR A O 1
ATOM 1242 N N . LYS A 1 159 ? 9.675 1.563 10.340 1.00 88.25 159 LYS A N 1
ATOM 1243 C CA . LYS A 1 159 ? 10.439 0.311 10.412 1.00 88.25 159 LYS A CA 1
ATOM 1244 C C . LYS A 1 159 ? 10.922 -0.194 9.052 1.00 88.25 159 LYS A C 1
ATOM 1246 O O . LYS A 1 159 ? 12.047 -0.667 8.960 1.00 88.25 159 LYS A O 1
ATOM 1251 N N . TYR A 1 160 ? 10.084 -0.110 8.018 1.00 84.56 160 TYR A N 1
ATOM 1252 C CA . TYR A 1 160 ? 10.369 -0.682 6.694 1.00 84.56 160 TYR A CA 1
ATOM 1253 C C . TYR A 1 160 ? 10.688 0.371 5.624 1.00 84.56 160 TYR A C 1
ATOM 1255 O O . TYR A 1 160 ? 11.004 0.015 4.496 1.00 84.56 160 TYR A O 1
ATOM 1263 N N . GLY A 1 161 ? 10.597 1.668 5.940 1.00 80.38 161 GLY A N 1
ATOM 1264 C CA . GLY A 1 161 ? 10.950 2.757 5.020 1.00 80.38 161 GLY A CA 1
ATOM 1265 C C . GLY A 1 161 ? 9.950 3.003 3.881 1.00 80.38 161 GLY A C 1
ATOM 1266 O O . GLY A 1 161 ? 10.225 3.800 2.984 1.00 80.38 161 GLY A O 1
ATOM 1267 N N . LEU A 1 162 ? 8.782 2.353 3.890 1.00 80.12 162 LEU A N 1
ATOM 1268 C CA . LEU A 1 162 ? 7.727 2.558 2.891 1.00 80.12 162 LEU A CA 1
ATOM 1269 C C . LEU A 1 162 ? 6.820 3.734 3.275 1.00 80.12 162 LEU A C 1
ATOM 1271 O O . LEU A 1 162 ? 6.474 3.920 4.437 1.00 80.12 162 LEU A O 1
ATOM 1275 N N . SER A 1 163 ? 6.365 4.522 2.296 1.00 83.81 163 SER A N 1
ATOM 1276 C CA . SER A 1 163 ? 5.327 5.526 2.559 1.00 83.81 163 SER A CA 1
ATOM 1277 C C . SER A 1 163 ? 4.001 4.857 2.950 1.00 83.81 163 SER A C 1
ATOM 1279 O O . SER A 1 163 ? 3.710 3.745 2.517 1.00 83.81 163 SER A O 1
ATOM 1281 N N . ASP A 1 164 ? 3.163 5.557 3.722 1.00 81.62 164 ASP A N 1
ATOM 1282 C CA . ASP A 1 164 ? 1.847 5.057 4.164 1.00 81.62 164 ASP A CA 1
ATOM 1283 C C . ASP A 1 164 ? 0.986 4.571 2.979 1.00 81.62 164 ASP A C 1
ATOM 1285 O O . ASP A 1 164 ? 0.430 3.474 3.013 1.00 81.62 164 ASP A O 1
ATOM 1289 N N . ALA A 1 165 ? 0.985 5.330 1.876 1.00 82.94 165 ALA A N 1
ATOM 1290 C CA . ALA A 1 165 ? 0.304 4.959 0.637 1.00 82.94 165 ALA A CA 1
ATOM 1291 C C . ALA A 1 165 ? 0.828 3.640 0.039 1.00 82.94 165 ALA A C 1
ATOM 1293 O O . ALA A 1 165 ? 0.029 2.782 -0.335 1.00 82.94 165 ALA A O 1
ATOM 1294 N N . LYS A 1 166 ? 2.155 3.445 -0.001 1.00 83.31 166 LYS A N 1
ATOM 1295 C CA . LYS A 1 166 ? 2.769 2.206 -0.507 1.00 83.31 166 LYS A CA 1
ATOM 1296 C C . LYS A 1 166 ? 2.469 1.014 0.400 1.00 83.31 166 LYS A C 1
ATOM 1298 O O . LYS A 1 166 ? 2.171 -0.064 -0.103 1.00 83.31 166 LYS A O 1
ATOM 1303 N N . CYS A 1 167 ? 2.474 1.205 1.721 1.00 86.12 167 CYS A N 1
ATOM 1304 C CA . CYS A 1 167 ? 2.067 0.162 2.661 1.00 86.12 167 CYS A CA 1
ATOM 1305 C C . CYS A 1 167 ? 0.613 -0.270 2.421 1.00 86.12 167 CYS A C 1
ATOM 1307 O O . CYS A 1 167 ? 0.334 -1.464 2.386 1.00 86.12 167 CYS A O 1
ATOM 1309 N N . ARG A 1 168 ? -0.315 0.677 2.214 1.00 89.00 168 ARG A N 1
ATOM 1310 C CA . ARG A 1 168 ? -1.724 0.357 1.911 1.00 89.00 168 ARG A CA 1
ATOM 1311 C C . ARG A 1 168 ? -1.880 -0.376 0.586 1.00 89.00 168 ARG A C 1
ATOM 1313 O O . ARG A 1 168 ? -2.638 -1.337 0.519 1.00 89.00 168 ARG A O 1
ATOM 1320 N N . GLN A 1 169 ? -1.167 0.059 -0.451 1.00 87.19 169 GLN A N 1
ATOM 1321 C CA . GLN A 1 169 ? -1.167 -0.622 -1.746 1.00 87.19 169 GLN A CA 1
ATOM 1322 C C . GLN A 1 169 ? -0.687 -2.069 -1.614 1.00 87.19 169 GLN A C 1
ATOM 1324 O O . GLN A 1 169 ? -1.352 -2.968 -2.119 1.00 87.19 169 GLN A O 1
ATOM 1329 N N . LEU A 1 170 ? 0.410 -2.302 -0.884 1.00 87.94 170 LEU A N 1
ATOM 1330 C CA . LEU A 1 170 ? 0.931 -3.644 -0.633 1.00 87.94 170 LEU A CA 1
ATOM 1331 C C . LEU A 1 170 ? -0.090 -4.518 0.109 1.00 87.94 170 LEU A C 1
ATOM 1333 O O . LEU A 1 170 ? -0.355 -5.638 -0.316 1.00 87.94 170 LEU A O 1
ATOM 1337 N N . VAL A 1 171 ? -0.699 -3.987 1.175 1.00 90.75 171 VAL A N 1
ATOM 1338 C CA . VAL A 1 171 ? -1.726 -4.690 1.963 1.00 90.75 171 VAL A CA 1
ATOM 1339 C C . VAL A 1 171 ? -2.901 -5.124 1.093 1.00 90.75 171 VAL A C 1
ATOM 1341 O O . VAL A 1 171 ? -3.342 -6.264 1.199 1.00 90.75 171 VAL A O 1
ATOM 1344 N N . MET A 1 172 ? -3.379 -4.246 0.209 1.00 89.38 172 MET A N 1
ATOM 1345 C CA . MET A 1 172 ? -4.494 -4.552 -0.693 1.00 89.38 172 MET A CA 1
ATOM 1346 C C . MET A 1 172 ? -4.097 -5.559 -1.777 1.00 89.38 172 MET A C 1
ATOM 1348 O O . MET A 1 172 ? -4.828 -6.515 -2.016 1.00 89.38 172 MET A O 1
ATOM 1352 N N . ALA A 1 173 ? -2.936 -5.375 -2.410 1.00 83.25 173 ALA A N 1
ATOM 1353 C CA . ALA A 1 173 ? -2.469 -6.233 -3.499 1.00 83.25 173 ALA A CA 1
ATOM 1354 C C . ALA A 1 173 ? -2.184 -7.674 -3.043 1.00 83.25 173 ALA A C 1
ATOM 1356 O O . ALA A 1 173 ? -2.420 -8.614 -3.794 1.00 83.25 173 ALA A O 1
ATOM 1357 N N . TRP A 1 174 ? -1.707 -7.842 -1.808 1.00 86.81 174 TRP A N 1
ATOM 1358 C CA . TRP A 1 174 ? -1.338 -9.140 -1.234 1.00 86.81 174 TRP A CA 1
ATOM 1359 C C . TRP A 1 174 ? -2.372 -9.696 -0.255 1.00 86.81 174 TRP A C 1
ATOM 1361 O O . TRP A 1 174 ? -2.122 -10.713 0.389 1.00 86.81 174 TRP A O 1
ATOM 1371 N N . ASN A 1 175 ? -3.527 -9.034 -0.143 1.00 89.19 175 ASN A N 1
ATOM 1372 C CA . ASN A 1 175 ? -4.612 -9.392 0.765 1.00 89.19 175 ASN A CA 1
ATOM 1373 C C . ASN A 1 175 ? -4.133 -9.632 2.212 1.00 89.19 175 ASN A C 1
ATOM 1375 O O . ASN A 1 175 ? -4.522 -10.600 2.869 1.00 89.19 175 ASN A O 1
ATOM 1379 N N . VAL A 1 176 ? -3.242 -8.760 2.693 1.00 91.12 176 VAL A N 1
ATOM 1380 C CA . VAL A 1 176 ? -2.669 -8.861 4.038 1.00 91.12 176 VAL A CA 1
ATOM 1381 C C . VAL A 1 176 ? -3.767 -8.578 5.071 1.00 91.12 176 VAL A C 1
ATOM 1383 O O . VAL A 1 176 ? -4.459 -7.561 4.948 1.00 91.12 176 VAL A O 1
ATOM 1386 N N . PRO A 1 177 ? -3.930 -9.419 6.109 1.00 92.19 177 PRO A N 1
ATOM 1387 C CA . PRO A 1 177 ? -4.935 -9.201 7.141 1.00 92.19 177 PRO A CA 1
ATOM 1388 C C . PRO A 1 177 ? -4.797 -7.833 7.819 1.00 92.19 177 PRO A C 1
ATOM 1390 O O . PRO A 1 177 ? -3.739 -7.461 8.334 1.00 92.19 177 PRO A O 1
ATOM 1393 N N . TYR A 1 178 ? -5.898 -7.081 7.850 1.00 93.25 178 TYR A N 1
ATOM 1394 C CA . TYR A 1 178 ? -5.973 -5.785 8.519 1.00 93.25 178 TYR A CA 1
ATOM 1395 C C . TYR A 1 178 ? -7.287 -5.633 9.293 1.00 93.25 178 TYR A C 1
ATOM 1397 O O . TYR A 1 178 ? -8.299 -6.260 8.982 1.00 93.25 178 TYR A O 1
ATOM 1405 N N . LYS A 1 179 ? -7.272 -4.787 10.324 1.00 89.56 179 LYS A N 1
ATOM 1406 C CA . LYS A 1 179 ? -8.416 -4.500 11.200 1.00 89.56 179 LYS A CA 1
ATOM 1407 C C . LYS A 1 179 ? -8.542 -2.999 11.423 1.00 89.56 179 LYS A C 1
ATOM 1409 O O . LYS A 1 179 ? -7.552 -2.272 11.371 1.00 89.56 179 LYS A O 1
ATOM 1414 N N . LYS A 1 180 ? -9.759 -2.525 11.688 1.00 87.31 180 LYS A N 1
ATOM 1415 C CA . LYS A 1 180 ? -9.993 -1.154 12.158 1.00 87.31 180 LYS A CA 1
ATOM 1416 C C . LYS A 1 180 ? -10.100 -1.162 13.676 1.00 87.31 180 LYS A C 1
ATOM 1418 O O . LYS A 1 180 ? -10.929 -1.891 14.212 1.00 87.31 180 LYS A O 1
ATOM 1423 N N . VAL A 1 181 ? -9.277 -0.363 14.346 1.00 83.62 181 VAL A N 1
ATOM 1424 C CA . VAL A 1 181 ? -9.256 -0.242 15.808 1.00 83.62 181 VAL A CA 1
ATOM 1425 C C . VAL A 1 181 ? -9.487 1.211 16.229 1.00 83.62 181 VAL A C 1
ATOM 1427 O O . VAL A 1 181 ? -9.119 2.124 15.481 1.00 83.62 181 VAL A O 1
ATOM 1430 N N . PRO A 1 182 ? -10.122 1.454 17.389 1.00 80.62 182 PRO A N 1
ATOM 1431 C CA . PRO A 1 182 ? -10.248 2.796 17.942 1.00 80.62 182 PRO A CA 1
ATOM 1432 C C . PRO A 1 182 ? -8.863 3.373 18.255 1.00 80.62 182 PRO A C 1
ATOM 1434 O O . PRO A 1 182 ? -8.010 2.690 18.809 1.00 80.62 182 PRO A O 1
ATOM 1437 N N . HIS A 1 183 ? -8.652 4.635 17.913 1.00 75.38 183 HIS A N 1
ATOM 1438 C CA . HIS A 1 183 ? -7.447 5.398 18.194 1.00 75.38 183 HIS A CA 1
ATOM 1439 C C . HIS A 1 183 ? -7.840 6.754 18.765 1.00 75.38 183 HIS A C 1
ATOM 1441 O O . HIS A 1 183 ? -8.588 7.512 18.140 1.00 75.38 183 HIS A O 1
ATOM 1447 N N . VAL A 1 184 ? -7.312 7.073 19.940 1.00 73.12 184 VAL A N 1
ATOM 1448 C CA . VAL A 1 184 ? -7.545 8.358 20.597 1.00 73.12 184 VAL A CA 1
ATOM 1449 C C . VAL A 1 184 ? -6.500 9.350 20.097 1.00 73.12 184 VAL A C 1
ATOM 1451 O O . VAL A 1 184 ? -5.309 9.211 20.362 1.00 73.12 184 VAL A O 1
ATOM 1454 N N . SER A 1 185 ? -6.934 10.350 19.336 1.00 67.12 185 SER A N 1
ATOM 1455 C CA . SER A 1 185 ? -6.065 11.455 18.923 1.00 67.12 185 SER A CA 1
ATOM 1456 C C . SER A 1 185 ? -5.680 12.318 20.137 1.00 67.12 185 SER A C 1
ATOM 1458 O O . SER A 1 185 ? -6.457 12.385 21.089 1.00 67.12 185 SER A O 1
ATOM 1460 N N . PRO A 1 186 ? -4.553 13.060 20.111 1.00 64.38 186 PRO A N 1
ATOM 1461 C CA . PRO A 1 186 ? -4.090 13.882 21.242 1.00 64.38 186 PRO A CA 1
ATOM 1462 C C . PRO A 1 186 ? -5.114 14.891 21.803 1.00 64.38 186 PRO A C 1
ATOM 1464 O O . PRO A 1 186 ? -4.985 15.324 22.940 1.00 64.38 186 PRO A O 1
ATOM 1467 N N . GLY A 1 187 ? -6.141 15.255 21.025 1.00 70.50 187 GLY A N 1
ATOM 1468 C CA . GLY A 1 187 ? -7.266 16.100 21.449 1.00 70.50 187 GLY A CA 1
ATOM 1469 C C . GLY A 1 187 ? -8.483 15.348 22.014 1.00 70.50 187 GLY A C 1
ATOM 1470 O O . GLY A 1 187 ? -9.561 15.928 22.082 1.00 70.50 187 GLY A O 1
ATOM 1471 N N . GLY A 1 188 ? -8.363 14.057 22.342 1.00 68.31 188 GLY A N 1
ATOM 1472 C CA . GLY A 1 188 ? -9.437 13.246 22.936 1.00 68.31 188 GLY A CA 1
ATOM 1473 C C . GLY A 1 188 ? -10.498 12.726 21.955 1.00 68.31 188 GLY A C 1
ATOM 1474 O O . GLY A 1 188 ? -11.405 12.003 22.359 1.00 68.31 188 GLY A O 1
ATOM 1475 N N . GLN A 1 189 ? -10.397 13.047 20.661 1.00 74.19 189 GLN A N 1
ATOM 1476 C CA . GLN A 1 189 ? -11.276 12.481 19.633 1.00 74.19 189 GLN A CA 1
ATOM 1477 C C . GLN A 1 189 ? -10.931 11.017 19.347 1.00 74.19 189 GLN A C 1
ATOM 1479 O O . GLN A 1 189 ? -9.790 10.690 19.019 1.00 74.19 189 GLN A O 1
ATOM 1484 N N . ILE A 1 190 ? -11.944 10.150 19.398 1.00 73.81 190 ILE A N 1
ATOM 1485 C CA . ILE A 1 190 ? -11.831 8.743 19.009 1.00 73.81 190 ILE A CA 1
ATOM 1486 C C . ILE A 1 190 ? -12.006 8.644 17.490 1.00 73.81 190 ILE A C 1
ATOM 1488 O O . ILE A 1 190 ? -13.066 8.947 16.945 1.00 73.81 190 ILE A O 1
ATOM 1492 N N . THR A 1 191 ? -10.957 8.205 16.806 1.00 76.81 191 THR A N 1
ATOM 1493 C CA . THR A 1 191 ? -10.928 7.940 15.361 1.00 76.81 191 THR A CA 1
ATOM 1494 C C . THR A 1 191 ? -10.720 6.450 15.116 1.00 76.81 191 THR A C 1
ATOM 1496 O O . THR A 1 191 ? -10.214 5.748 15.982 1.00 76.81 191 THR A O 1
ATOM 1499 N N . GLN A 1 192 ? -11.119 5.924 13.957 1.00 80.00 192 GLN A N 1
ATOM 1500 C CA . GLN A 1 192 ? -10.771 4.547 13.591 1.00 80.00 192 GLN A CA 1
ATOM 1501 C C . GLN A 1 192 ? -9.469 4.537 12.794 1.00 80.00 192 GLN A C 1
ATOM 1503 O O . GLN A 1 192 ? -9.411 5.096 11.699 1.00 80.00 192 GLN A O 1
ATOM 1508 N N . MET A 1 193 ? -8.442 3.862 13.309 1.00 83.19 193 MET A N 1
ATOM 1509 C CA . MET A 1 193 ? -7.206 3.611 12.573 1.00 83.19 193 MET A CA 1
ATOM 1510 C C . MET A 1 193 ? -7.195 2.193 12.006 1.00 83.19 193 MET A C 1
ATOM 1512 O O . MET A 1 193 ? -7.776 1.274 12.576 1.00 83.19 193 MET A O 1
ATOM 1516 N N . SER A 1 194 ? -6.530 2.002 10.869 1.00 88.50 194 SER A N 1
ATOM 1517 C CA . SER A 1 194 ? -6.296 0.666 10.317 1.00 88.50 194 SER A CA 1
ATOM 1518 C C . SER A 1 194 ? -4.955 0.132 10.808 1.00 88.50 194 SER A C 1
ATOM 1520 O O . SER A 1 194 ? -3.938 0.814 10.672 1.00 88.50 194 SER A O 1
ATOM 1522 N N . VAL A 1 195 ? -4.972 -1.078 11.353 1.00 90.31 195 VAL A N 1
ATOM 1523 C CA . VAL A 1 195 ? -3.794 -1.832 11.787 1.00 90.31 195 VAL A CA 1
ATOM 1524 C C . VAL A 1 195 ? -3.675 -3.103 10.959 1.00 90.31 195 VAL A C 1
ATOM 1526 O O . VAL A 1 195 ? -4.681 -3.653 10.515 1.00 90.31 195 VAL A O 1
ATOM 1529 N N . VAL A 1 196 ? -2.451 -3.550 10.732 1.00 92.25 196 VAL A N 1
ATOM 1530 C CA . VAL A 1 196 ? -2.102 -4.642 9.818 1.00 92.25 196 VAL A CA 1
ATOM 1531 C C . VAL A 1 196 ? -1.323 -5.692 10.593 1.00 92.25 196 VAL A C 1
ATOM 1533 O O . VAL A 1 196 ? -0.513 -5.330 11.442 1.00 92.25 196 VAL A O 1
ATOM 1536 N N . GLU A 1 197 ? -1.556 -6.969 10.316 1.00 94.38 197 GLU A N 1
ATOM 1537 C CA . GLU A 1 197 ? -0.772 -8.058 10.900 1.00 94.38 197 GLU A CA 1
ATOM 1538 C C . GLU A 1 197 ? 0.690 -7.984 10.425 1.00 94.38 197 GLU A C 1
ATOM 1540 O O . GLU A 1 197 ? 0.972 -8.011 9.224 1.00 94.38 197 GLU A O 1
ATOM 1545 N N . GLU A 1 198 ? 1.630 -7.854 11.363 1.00 91.88 198 GLU A N 1
ATOM 1546 C CA . GLU A 1 198 ? 3.023 -7.525 11.052 1.00 91.88 198 GLU A CA 1
ATOM 1547 C C . GLU A 1 198 ? 3.731 -8.639 10.274 1.00 91.88 198 GLU A C 1
ATOM 1549 O O . GLU A 1 198 ? 4.419 -8.359 9.294 1.00 91.88 198 GLU A O 1
ATOM 1554 N N . GLU A 1 199 ? 3.558 -9.897 10.681 1.00 91.56 199 GLU A N 1
ATOM 1555 C CA . GLU A 1 199 ? 4.221 -11.039 10.040 1.00 91.56 199 GLU A CA 1
ATOM 1556 C C . GLU A 1 199 ? 3.721 -11.258 8.608 1.00 91.56 199 GLU A C 1
ATOM 1558 O O . GLU A 1 199 ? 4.518 -11.428 7.682 1.00 91.56 199 GLU A O 1
ATOM 1563 N N . ALA A 1 200 ? 2.409 -11.151 8.390 1.00 91.19 200 ALA A N 1
ATOM 1564 C CA . ALA A 1 200 ? 1.828 -11.224 7.055 1.00 91.19 200 ALA A CA 1
ATOM 1565 C C . ALA A 1 200 ? 2.286 -10.050 6.170 1.00 91.19 200 ALA A C 1
ATOM 1567 O O . ALA A 1 200 ? 2.591 -10.245 4.991 1.00 91.19 200 ALA A O 1
ATOM 1568 N N . PHE A 1 201 ? 2.411 -8.841 6.735 1.00 93.31 201 PHE A N 1
ATOM 1569 C CA . PHE A 1 201 ? 2.964 -7.686 6.025 1.00 93.31 201 PHE A CA 1
ATOM 1570 C C . PHE A 1 201 ? 4.434 -7.892 5.641 1.00 93.31 201 PHE A C 1
ATOM 1572 O O . PHE A 1 201 ? 4.801 -7.618 4.500 1.00 93.31 201 PHE A O 1
ATOM 1579 N N . LYS A 1 202 ? 5.275 -8.403 6.552 1.00 91.75 202 LYS A N 1
ATOM 1580 C CA . LYS A 1 202 ? 6.681 -8.737 6.264 1.00 91.75 202 LYS A CA 1
ATOM 1581 C C . LYS A 1 202 ? 6.787 -9.750 5.131 1.00 91.75 202 LYS A C 1
ATOM 1583 O O . LYS A 1 202 ? 7.581 -9.553 4.215 1.00 91.75 202 LYS A O 1
ATOM 1588 N N . TYR A 1 203 ? 5.977 -10.808 5.178 1.00 89.62 203 TYR A N 1
ATOM 1589 C CA . TYR A 1 203 ? 5.955 -11.831 4.138 1.00 89.62 203 TYR A CA 1
ATOM 1590 C C . TYR A 1 203 ? 5.559 -11.248 2.778 1.00 89.62 203 TYR A C 1
ATOM 1592 O O . TYR A 1 203 ? 6.250 -11.477 1.786 1.00 89.62 203 TYR A O 1
ATOM 1600 N N . ALA A 1 204 ? 4.490 -10.445 2.736 1.00 89.38 204 ALA A N 1
ATOM 1601 C CA . ALA A 1 204 ? 4.052 -9.757 1.525 1.00 89.38 204 ALA A CA 1
ATOM 1602 C C . ALA A 1 204 ? 5.118 -8.790 0.995 1.00 89.38 204 ALA A C 1
ATOM 1604 O O . ALA A 1 204 ? 5.357 -8.747 -0.207 1.00 89.38 204 ALA A O 1
ATOM 1605 N N . LEU A 1 205 ? 5.798 -8.052 1.877 1.00 88.19 205 LEU A N 1
ATOM 1606 C CA . LEU A 1 205 ? 6.878 -7.147 1.495 1.00 88.19 205 LEU A CA 1
ATOM 1607 C C . LEU A 1 205 ? 8.063 -7.914 0.905 1.00 88.19 205 LEU A C 1
ATOM 1609 O O . LEU A 1 205 ? 8.539 -7.549 -0.163 1.00 88.19 205 LEU A O 1
ATOM 1613 N N . ALA A 1 206 ? 8.509 -8.993 1.551 1.00 82.88 206 ALA A N 1
ATOM 1614 C CA . ALA A 1 206 ? 9.608 -9.824 1.063 1.00 82.88 206 ALA A CA 1
ATOM 1615 C C . ALA A 1 206 ? 9.278 -10.466 -0.292 1.00 82.88 206 ALA A C 1
ATOM 1617 O O . ALA A 1 206 ? 10.101 -10.458 -1.202 1.00 82.88 206 ALA A O 1
ATOM 1618 N N . LYS A 1 207 ? 8.049 -10.966 -0.457 1.00 79.56 207 LYS A N 1
ATOM 1619 C CA . LYS A 1 207 ? 7.554 -11.484 -1.735 1.00 79.56 207 LYS A CA 1
ATOM 1620 C C . LYS A 1 207 ? 7.468 -10.406 -2.810 1.00 79.56 207 LYS A C 1
ATOM 1622 O O . LYS A 1 207 ? 7.902 -10.653 -3.925 1.00 79.56 207 LYS A O 1
ATOM 1627 N N . ALA A 1 208 ? 6.937 -9.229 -2.490 1.00 79.25 208 ALA A N 1
ATOM 1628 C CA . ALA A 1 208 ? 6.850 -8.119 -3.429 1.00 79.25 208 ALA A CA 1
ATOM 1629 C C . ALA A 1 208 ? 8.237 -7.622 -3.840 1.00 79.25 208 ALA A C 1
ATOM 1631 O O . ALA A 1 208 ? 8.432 -7.291 -5.003 1.00 79.25 208 ALA A O 1
ATOM 1632 N N . LEU A 1 209 ? 9.204 -7.618 -2.919 1.00 75.38 209 LEU A N 1
ATOM 1633 C CA . LEU A 1 209 ? 10.599 -7.327 -3.228 1.00 75.38 209 LEU A CA 1
ATOM 1634 C C . LEU A 1 209 ? 11.185 -8.404 -4.144 1.00 75.38 209 LEU A C 1
ATOM 1636 O O . LEU A 1 209 ? 11.663 -8.050 -5.211 1.00 75.38 209 LEU A O 1
ATOM 1640 N N . LEU A 1 210 ? 11.016 -9.690 -3.830 1.00 65.75 210 LEU A N 1
ATOM 1641 C CA . LEU A 1 210 ? 11.466 -10.809 -4.670 1.00 65.75 210 LEU A CA 1
ATOM 1642 C C . LEU A 1 210 ? 10.804 -10.832 -6.064 1.00 65.75 210 LEU A C 1
ATOM 1644 O O . LEU A 1 210 ? 11.420 -11.176 -7.069 1.00 65.75 210 LEU A O 1
ATOM 1648 N N . GLU A 1 211 ? 9.525 -10.479 -6.161 1.00 55.09 211 GLU A N 1
ATOM 1649 C CA . GLU A 1 211 ? 8.820 -10.364 -7.441 1.00 55.09 211 GLU A CA 1
ATOM 1650 C C . GLU A 1 211 ? 9.196 -9.087 -8.193 1.00 55.09 211 GLU A C 1
ATOM 1652 O O . GLU A 1 211 ? 9.234 -9.095 -9.424 1.00 55.09 211 GLU A O 1
ATOM 1657 N N . SER A 1 212 ? 9.511 -8.001 -7.483 1.00 56.84 212 SER A N 1
ATOM 1658 C CA . SER A 1 212 ? 10.073 -6.793 -8.089 1.00 56.84 212 SER A CA 1
ATOM 1659 C C . SER A 1 212 ? 11.500 -7.023 -8.581 1.00 56.84 212 SER A C 1
ATOM 1661 O O . SER A 1 212 ? 11.847 -6.529 -9.650 1.00 56.84 212 SER A O 1
ATOM 1663 N N . GLU A 1 213 ? 12.280 -7.852 -7.881 1.00 44.31 213 GLU A N 1
ATOM 1664 C CA . GLU A 1 213 ? 13.584 -8.341 -8.326 1.00 44.31 213 GLU A CA 1
ATOM 1665 C C . GLU A 1 213 ? 13.425 -9.105 -9.641 1.00 44.31 213 GLU A C 1
ATOM 1667 O O . GLU A 1 213 ? 14.180 -8.853 -10.565 1.00 44.31 213 GLU A O 1
ATOM 1672 N N . LYS A 1 214 ? 12.366 -9.908 -9.821 1.00 42.19 214 LYS A N 1
ATOM 1673 C CA . LYS A 1 214 ? 12.053 -10.543 -11.120 1.00 42.19 214 LYS A CA 1
ATOM 1674 C C . LYS A 1 214 ? 11.575 -9.575 -12.213 1.00 42.19 214 LYS A C 1
ATOM 1676 O O . LYS A 1 214 ? 11.503 -9.969 -13.374 1.00 42.19 214 LYS A O 1
ATOM 1681 N N . ARG A 1 215 ? 11.193 -8.342 -11.867 1.00 43.75 215 ARG A N 1
ATOM 1682 C CA . ARG A 1 215 ? 10.568 -7.364 -12.783 1.00 43.75 215 ARG A CA 1
ATOM 1683 C C . ARG A 1 215 ? 11.439 -6.142 -13.091 1.00 43.75 215 ARG A C 1
ATOM 1685 O O . ARG A 1 215 ? 11.024 -5.292 -13.878 1.00 43.75 215 ARG A O 1
ATOM 1692 N N . GLY A 1 216 ? 12.641 -6.052 -12.528 1.00 55.78 216 GLY A N 1
ATOM 1693 C CA . GLY A 1 216 ? 13.665 -5.106 -12.967 1.00 55.78 216 GLY A CA 1
ATOM 1694 C C . GLY A 1 216 ? 14.387 -5.615 -14.217 1.00 55.78 216 GLY A C 1
ATOM 1695 O O . GLY A 1 216 ? 14.619 -6.809 -14.362 1.00 55.78 216 GLY A O 1
ATOM 1696 N N . LYS A 1 217 ? 14.779 -4.719 -15.133 1.00 70.38 217 LYS A N 1
ATOM 1697 C CA . LYS A 1 217 ? 15.691 -5.091 -16.235 1.00 70.38 217 LYS A CA 1
ATOM 1698 C C . LYS A 1 217 ? 17.091 -5.438 -15.707 1.00 70.38 217 LYS A C 1
ATOM 1700 O O . LYS A 1 217 ? 17.771 -6.289 -16.276 1.00 70.38 217 LYS A O 1
ATOM 1705 N N . THR A 1 218 ? 17.490 -4.808 -14.601 1.00 79.25 218 THR A N 1
ATOM 1706 C CA . THR A 1 218 ? 18.766 -5.004 -13.904 1.00 79.25 218 THR A CA 1
ATOM 1707 C C . THR A 1 218 ? 18.551 -5.110 -12.394 1.00 79.25 218 THR A C 1
ATOM 1709 O O . THR A 1 218 ? 17.613 -4.516 -11.856 1.00 79.25 218 THR A O 1
ATOM 1712 N N . TYR A 1 219 ? 19.444 -5.818 -11.710 1.00 84.25 219 TYR A N 1
ATOM 1713 C CA . TYR A 1 219 ? 19.505 -5.955 -10.254 1.00 84.25 219 TYR A CA 1
ATOM 1714 C C . TYR A 1 219 ? 20.885 -5.542 -9.742 1.00 84.25 219 TYR A C 1
ATOM 1716 O O . TYR A 1 219 ? 21.857 -5.709 -10.458 1.00 84.25 219 TYR A O 1
ATOM 1724 N N . SER A 1 220 ? 20.972 -4.999 -8.529 1.00 82.19 220 SER A N 1
ATOM 1725 C CA . SER A 1 220 ? 22.219 -4.788 -7.781 1.00 82.19 220 SER A CA 1
ATOM 1726 C C . SER A 1 220 ? 21.861 -4.748 -6.296 1.00 82.19 220 SER A C 1
ATOM 1728 O O . SER A 1 220 ? 20.799 -4.230 -5.938 1.00 82.19 220 SER A O 1
ATOM 1730 N N . ASP A 1 221 ? 22.732 -5.265 -5.434 1.00 76.25 221 ASP A N 1
ATOM 1731 C CA . ASP A 1 221 ? 22.604 -5.136 -3.976 1.00 76.25 221 ASP A CA 1
ATOM 1732 C C . ASP A 1 221 ? 22.886 -3.699 -3.493 1.00 76.25 221 ASP A C 1
ATOM 1734 O O . ASP A 1 221 ? 22.507 -3.306 -2.386 1.00 76.25 221 ASP A O 1
ATOM 1738 N N . ILE A 1 222 ? 23.498 -2.883 -4.352 1.00 73.06 222 ILE A N 1
ATOM 1739 C CA . ILE A 1 222 ? 23.733 -1.462 -4.141 1.00 73.06 222 ILE A CA 1
ATOM 1740 C C . ILE A 1 222 ? 22.534 -0.662 -4.672 1.00 73.06 222 ILE A C 1
ATOM 1742 O O . ILE A 1 222 ? 22.170 -0.783 -5.841 1.00 73.06 222 ILE A O 1
ATOM 1746 N N . PRO A 1 223 ? 21.945 0.246 -3.875 1.00 73.69 223 PRO A N 1
ATOM 1747 C CA . PRO A 1 223 ? 20.895 1.141 -4.351 1.00 73.69 223 PRO A CA 1
ATOM 1748 C C . PRO A 1 223 ? 21.349 2.085 -5.482 1.00 73.69 223 PRO A C 1
ATOM 1750 O O . PRO A 1 223 ? 22.405 2.713 -5.408 1.00 73.69 223 PRO A O 1
ATOM 1753 N N . ILE A 1 224 ? 20.503 2.288 -6.503 1.00 75.56 224 ILE A N 1
ATOM 1754 C CA . ILE A 1 224 ? 20.815 3.166 -7.655 1.00 75.56 224 ILE A CA 1
ATOM 1755 C C . ILE A 1 224 ? 21.050 4.639 -7.270 1.00 75.56 224 ILE A C 1
ATOM 1757 O O . ILE A 1 224 ? 21.726 5.381 -7.981 1.00 75.56 224 ILE A O 1
ATOM 1761 N N . ASN A 1 225 ? 20.538 5.074 -6.116 1.00 72.31 225 ASN A N 1
ATOM 1762 C CA . ASN A 1 225 ? 20.757 6.427 -5.597 1.00 72.31 225 ASN A CA 1
ATOM 1763 C C . ASN A 1 225 ? 22.205 6.672 -5.122 1.00 72.31 225 ASN A C 1
ATOM 1765 O O . ASN A 1 225 ? 22.589 7.827 -4.955 1.00 72.31 225 ASN A O 1
ATOM 1769 N N . CYS A 1 226 ? 23.017 5.621 -4.963 1.00 75.12 226 CYS A N 1
ATOM 1770 C CA . CYS A 1 226 ? 24.455 5.721 -4.710 1.00 75.12 226 CYS A CA 1
ATOM 1771 C C . CYS A 1 226 ? 25.264 6.060 -5.980 1.00 75.12 226 CYS A C 1
ATOM 1773 O O . CYS A 1 226 ? 26.487 6.182 -5.914 1.00 75.12 226 CYS A O 1
ATOM 1775 N N . GLY A 1 227 ? 24.589 6.232 -7.123 1.00 76.06 227 GLY A N 1
ATOM 1776 C CA . GLY A 1 227 ? 25.170 6.586 -8.416 1.00 76.06 227 GLY A CA 1
ATOM 1777 C C . GLY A 1 227 ? 25.359 5.376 -9.332 1.00 76.06 227 GLY A C 1
ATOM 1778 O O . GLY A 1 227 ? 25.667 4.276 -8.872 1.00 76.06 227 GLY A O 1
ATOM 1779 N N . THR A 1 228 ? 25.214 5.587 -10.646 1.00 86.19 228 THR A N 1
ATOM 1780 C CA . THR A 1 228 ? 25.241 4.507 -11.650 1.00 86.19 228 THR A CA 1
ATOM 1781 C C . THR A 1 228 ? 26.511 3.669 -11.587 1.00 86.19 228 THR A C 1
ATOM 1783 O O . THR A 1 228 ? 26.431 2.447 -11.594 1.00 86.19 228 THR A O 1
ATOM 1786 N N . HIS A 1 229 ? 27.689 4.296 -11.522 1.00 90.00 229 HIS A N 1
ATOM 1787 C CA . HIS A 1 229 ? 28.950 3.550 -11.534 1.00 90.00 229 HIS A CA 1
ATOM 1788 C C . HIS A 1 229 ? 29.073 2.603 -10.343 1.00 90.00 229 HIS A C 1
ATOM 1790 O O . HIS A 1 229 ? 29.493 1.468 -10.525 1.00 90.00 229 HIS A O 1
ATOM 1796 N N . ARG A 1 230 ? 28.662 3.060 -9.153 1.00 84.00 230 ARG A N 1
ATOM 1797 C CA . ARG A 1 230 ? 28.674 2.260 -7.928 1.00 84.00 230 ARG A CA 1
ATOM 1798 C C . ARG A 1 230 ? 27.632 1.145 -7.990 1.00 84.00 230 ARG A C 1
ATOM 1800 O O . ARG A 1 230 ? 27.949 0.013 -7.667 1.00 84.00 230 ARG A O 1
ATOM 1807 N N . TYR A 1 231 ? 26.422 1.452 -8.459 1.00 88.50 231 TYR A N 1
ATOM 1808 C CA . TYR A 1 231 ? 25.380 0.452 -8.713 1.00 88.50 231 TYR A CA 1
ATOM 1809 C C . TYR A 1 231 ? 25.869 -0.656 -9.659 1.00 88.50 231 TYR A C 1
ATOM 1811 O O . TYR A 1 231 ? 25.649 -1.835 -9.396 1.00 88.50 231 TYR A O 1
ATOM 1819 N N . ALA A 1 232 ? 26.564 -0.273 -10.735 1.00 90.75 232 ALA A N 1
ATOM 1820 C CA . ALA A 1 232 ? 27.027 -1.173 -11.785 1.00 90.75 232 ALA A CA 1
ATOM 1821 C C . ALA A 1 232 ? 28.152 -2.132 -11.356 1.00 90.75 232 ALA A C 1
ATOM 1823 O O . ALA A 1 232 ? 28.380 -3.114 -12.054 1.00 90.75 232 ALA A O 1
ATOM 1824 N N . GLU A 1 233 ? 28.851 -1.876 -10.242 1.00 89.19 233 GLU A N 1
ATOM 1825 C CA . GLU A 1 233 ? 29.915 -2.760 -9.729 1.00 89.19 233 GLU A CA 1
ATOM 1826 C C . GLU A 1 233 ? 29.389 -4.153 -9.360 1.00 89.19 233 GLU A C 1
ATOM 1828 O O . GLU A 1 233 ? 30.065 -5.142 -9.630 1.00 89.19 233 GLU A O 1
ATOM 1833 N N . ASN A 1 234 ? 28.173 -4.218 -8.814 1.00 87.00 234 ASN A N 1
ATOM 1834 C CA . ASN A 1 234 ? 27.509 -5.456 -8.403 1.00 87.00 234 ASN A CA 1
ATOM 1835 C C . ASN A 1 234 ? 26.221 -5.714 -9.200 1.00 87.00 234 ASN A C 1
ATOM 1837 O O . ASN A 1 234 ? 25.331 -6.432 -8.745 1.00 87.00 234 ASN A O 1
ATOM 1841 N N . ALA A 1 235 ? 26.081 -5.082 -10.369 1.00 89.50 235 ALA A N 1
ATOM 1842 C CA . ALA A 1 235 ? 24.862 -5.212 -11.144 1.00 89.50 235 ALA A CA 1
ATOM 1843 C C . ALA A 1 235 ? 24.818 -6.509 -11.961 1.00 89.50 235 ALA A C 1
ATOM 1845 O O . ALA A 1 235 ? 25.806 -6.937 -12.552 1.00 89.50 235 ALA A O 1
ATOM 1846 N N . GLU A 1 236 ? 23.621 -7.066 -12.088 1.00 91.00 236 GLU A N 1
ATOM 1847 C CA . GLU A 1 236 ? 23.280 -8.149 -12.998 1.00 91.00 236 GLU A CA 1
ATOM 1848 C C . GLU A 1 236 ? 22.174 -7.691 -13.951 1.00 91.00 236 GLU A C 1
ATOM 1850 O O . GLU A 1 236 ? 21.235 -6.996 -13.559 1.00 91.00 236 GLU A O 1
ATOM 1855 N N . ILE A 1 237 ? 22.259 -8.094 -15.219 1.00 92.19 237 ILE A N 1
ATOM 1856 C CA . ILE A 1 237 ? 21.150 -7.933 -16.166 1.00 92.19 237 ILE A CA 1
ATOM 1857 C C . ILE A 1 237 ? 20.236 -9.144 -16.010 1.00 92.19 237 ILE A C 1
ATOM 1859 O O . ILE A 1 237 ? 20.704 -10.282 -16.042 1.00 92.19 237 ILE A O 1
ATOM 1863 N N . LEU A 1 238 ? 18.939 -8.889 -15.864 1.00 90.50 238 LEU A N 1
ATOM 1864 C CA . LEU A 1 238 ? 17.908 -9.919 -15.759 1.00 90.50 238 LEU A CA 1
ATOM 1865 C C . LEU A 1 238 ? 17.163 -10.071 -17.085 1.00 90.50 238 LEU A C 1
ATOM 1867 O O . LEU A 1 238 ? 17.013 -11.175 -17.599 1.00 90.50 238 LEU A O 1
ATOM 1871 N N . LEU A 1 239 ? 16.749 -8.942 -17.667 1.00 90.12 239 LEU A N 1
ATOM 1872 C CA . LEU A 1 239 ? 15.990 -8.881 -18.913 1.00 90.12 239 LEU A CA 1
ATOM 1873 C C . LEU A 1 239 ? 16.579 -7.812 -19.833 1.00 90.12 239 LEU A C 1
ATOM 1875 O O . LEU A 1 239 ? 16.742 -6.659 -19.431 1.00 90.12 239 LEU A O 1
ATOM 1879 N N . PHE A 1 240 ? 16.811 -8.168 -21.094 1.00 93.44 240 PHE A N 1
ATOM 1880 C CA . PHE A 1 240 ? 17.281 -7.247 -22.125 1.00 93.44 240 PHE A CA 1
ATOM 1881 C C . PHE A 1 240 ? 16.272 -7.181 -23.275 1.00 93.44 240 PHE A C 1
ATOM 1883 O O . PHE A 1 240 ? 16.190 -8.086 -24.107 1.00 93.44 240 PHE A O 1
ATOM 1890 N N . ALA A 1 241 ? 15.482 -6.109 -23.317 1.00 92.75 241 ALA A N 1
ATOM 1891 C CA . ALA A 1 241 ? 14.499 -5.877 -24.375 1.00 92.75 241 ALA A CA 1
ATOM 1892 C C . ALA A 1 241 ? 15.113 -5.057 -25.515 1.00 92.75 241 ALA A C 1
ATOM 1894 O O . ALA A 1 241 ? 15.707 -4.010 -25.264 1.00 92.75 241 ALA A O 1
ATOM 1895 N N . TYR A 1 242 ? 14.943 -5.511 -26.755 1.00 94.62 242 TYR A N 1
ATOM 1896 C CA . TYR A 1 242 ? 15.488 -4.860 -27.945 1.00 94.62 242 TYR A CA 1
ATOM 1897 C C . TYR A 1 242 ? 14.578 -5.065 -29.161 1.00 94.62 242 TYR A C 1
ATOM 1899 O O . TYR A 1 242 ? 13.807 -6.019 -29.234 1.00 94.62 242 TYR A O 1
ATOM 1907 N N . ALA A 1 243 ? 14.673 -4.160 -30.129 1.00 94.81 243 ALA A N 1
ATOM 1908 C CA . ALA A 1 243 ? 14.029 -4.275 -31.431 1.00 94.81 243 ALA A CA 1
ATOM 1909 C C . ALA A 1 243 ? 14.943 -3.652 -32.486 1.00 94.81 243 ALA A C 1
ATOM 1911 O O . ALA A 1 243 ? 15.643 -2.679 -32.198 1.00 94.81 243 ALA A O 1
ATOM 1912 N N . TYR A 1 244 ? 14.926 -4.195 -33.701 1.00 94.62 244 TYR A N 1
ATOM 1913 C CA . TYR A 1 244 ? 15.625 -3.602 -34.833 1.00 94.62 244 TYR A CA 1
ATOM 1914 C C . TYR A 1 244 ? 14.630 -2.811 -35.684 1.00 94.62 244 TYR A C 1
ATOM 1916 O O . TYR A 1 244 ? 13.681 -3.371 -36.228 1.00 94.62 244 TYR A O 1
ATOM 1924 N N . ASN A 1 245 ? 14.827 -1.495 -35.788 1.00 92.12 245 ASN A N 1
ATOM 1925 C CA . ASN A 1 245 ? 13.952 -0.582 -36.528 1.00 92.12 245 ASN A CA 1
ATOM 1926 C C . ASN A 1 245 ? 12.463 -0.702 -36.153 1.00 92.12 245 ASN A C 1
ATOM 1928 O O . ASN A 1 245 ? 12.025 -0.140 -35.153 1.00 92.12 245 ASN A O 1
ATOM 1932 N N . HIS A 1 246 ? 11.664 -1.350 -37.001 1.00 89.62 246 HIS A N 1
ATOM 1933 C CA . HIS A 1 246 ? 10.209 -1.488 -36.856 1.00 89.62 246 HIS A CA 1
ATOM 1934 C C . HIS A 1 246 ? 9.796 -2.951 -36.651 1.00 89.62 246 HIS A C 1
ATOM 1936 O O . HIS A 1 246 ? 8.616 -3.285 -36.748 1.00 89.62 246 HIS A O 1
ATOM 1942 N N . GLU A 1 247 ? 10.766 -3.832 -36.397 1.00 91.75 247 GLU A N 1
ATOM 1943 C CA . GLU A 1 247 ? 10.500 -5.218 -36.038 1.00 91.75 247 GLU A CA 1
ATOM 1944 C C . GLU A 1 247 ? 9.865 -5.328 -34.648 1.00 91.75 247 GLU A C 1
ATOM 1946 O O . GLU A 1 247 ? 9.901 -4.412 -33.823 1.00 91.75 247 GLU A O 1
ATOM 1951 N N . THR A 1 248 ? 9.280 -6.492 -34.379 1.00 89.38 248 THR A N 1
ATOM 1952 C CA . THR A 1 248 ? 8.704 -6.814 -33.075 1.00 89.38 248 THR A CA 1
ATOM 1953 C C . THR A 1 248 ? 9.768 -6.805 -31.983 1.00 89.38 248 THR A C 1
ATOM 1955 O O . THR A 1 248 ? 10.872 -7.317 -32.181 1.00 89.38 248 THR A O 1
ATOM 1958 N N . VAL A 1 249 ? 9.403 -6.298 -30.805 1.00 91.19 249 VAL A N 1
ATOM 1959 C CA . VAL A 1 249 ? 10.269 -6.329 -29.623 1.00 91.19 249 VAL A CA 1
ATOM 1960 C C . VAL A 1 249 ? 10.584 -7.773 -29.244 1.00 91.19 249 VAL A C 1
ATOM 1962 O O . VAL A 1 249 ? 9.688 -8.602 -29.089 1.00 91.19 249 VAL A O 1
ATOM 1965 N N . LYS A 1 250 ? 11.872 -8.050 -29.064 1.00 92.75 250 LYS A N 1
ATOM 1966 C CA . LYS A 1 250 ? 12.417 -9.287 -28.511 1.00 92.75 250 LYS A CA 1
ATOM 1967 C C . LYS A 1 250 ? 12.887 -9.018 -27.085 1.00 92.75 250 LYS A C 1
ATOM 1969 O O . LYS A 1 250 ? 13.332 -7.916 -26.764 1.00 92.75 250 LYS A O 1
ATOM 1974 N N . VAL A 1 251 ? 12.806 -10.031 -26.229 1.00 93.56 251 VAL A N 1
ATOM 1975 C CA . VAL A 1 251 ? 13.315 -9.969 -24.855 1.00 93.56 251 VAL A CA 1
ATOM 1976 C C . VAL A 1 251 ? 14.249 -11.146 -24.643 1.00 93.56 251 VAL A C 1
ATOM 1978 O O . VAL A 1 251 ? 13.841 -12.297 -24.771 1.00 93.56 251 VAL A O 1
ATOM 1981 N N . TRP A 1 252 ? 15.508 -10.850 -24.342 1.00 93.50 252 TRP A N 1
ATOM 1982 C CA . TRP A 1 252 ? 16.466 -11.837 -23.874 1.00 93.50 252 TRP A CA 1
ATOM 1983 C C . TRP A 1 252 ? 16.363 -11.950 -22.352 1.00 93.50 252 TRP A C 1
ATOM 1985 O O . TRP A 1 252 ? 16.638 -10.986 -21.636 1.00 93.50 252 TRP A O 1
ATOM 1995 N N . ASP A 1 253 ? 15.935 -13.119 -21.874 1.00 92.00 253 ASP A N 1
ATOM 1996 C CA . ASP A 1 253 ? 15.923 -13.459 -20.453 1.00 92.00 253 ASP A CA 1
ATOM 1997 C C . ASP A 1 253 ? 17.281 -14.035 -20.035 1.00 92.00 253 ASP A C 1
ATOM 1999 O O . ASP A 1 253 ? 17.580 -15.215 -20.235 1.00 92.00 253 ASP A O 1
ATOM 2003 N N . VAL A 1 254 ? 18.104 -13.168 -19.447 1.00 92.00 254 VAL A N 1
ATOM 2004 C CA . VAL A 1 254 ? 19.478 -13.464 -19.019 1.00 92.00 254 VAL A CA 1
ATOM 2005 C C . VAL A 1 254 ? 19.495 -14.375 -17.784 1.00 92.00 254 VAL A C 1
ATOM 2007 O O . VAL A 1 254 ? 20.529 -14.954 -17.439 1.00 92.00 254 VAL A O 1
ATOM 2010 N N . THR A 1 255 ? 18.360 -14.519 -17.092 1.00 87.75 255 THR A N 1
ATOM 2011 C CA . THR A 1 255 ? 18.228 -15.442 -15.956 1.00 87.75 255 THR A CA 1
ATOM 2012 C C . THR A 1 255 ? 18.072 -16.891 -16.411 1.00 87.75 255 THR A C 1
ATOM 2014 O O . THR A 1 255 ? 18.490 -17.797 -15.692 1.00 87.75 255 THR A O 1
ATOM 2017 N N . GLN A 1 256 ? 17.510 -17.107 -17.606 1.00 89.12 256 GLN A N 1
ATOM 2018 C CA . GLN A 1 256 ? 17.291 -18.435 -18.187 1.00 89.12 256 GLN A CA 1
ATOM 2019 C C . GLN A 1 256 ? 18.447 -18.875 -19.084 1.00 89.12 256 GLN A C 1
ATOM 2021 O O . GLN A 1 256 ? 18.870 -20.028 -19.019 1.00 89.12 256 GLN A O 1
ATOM 20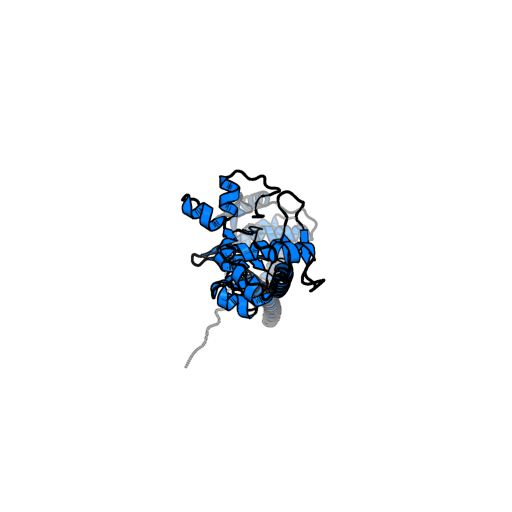26 N N . ASP A 1 257 ? 18.975 -17.966 -19.904 1.00 90.38 257 ASP A N 1
ATOM 2027 C CA . ASP A 1 257 ? 20.107 -18.242 -20.786 1.00 90.38 257 ASP A CA 1
ATOM 2028 C C . ASP A 1 257 ? 21.106 -17.085 -20.744 1.00 90.38 257 ASP A C 1
ATOM 2030 O O . ASP A 1 257 ? 20.806 -15.959 -21.137 1.00 90.38 257 ASP A O 1
ATOM 2034 N N . LYS A 1 258 ? 22.328 -17.370 -20.286 1.00 91.25 258 LYS A N 1
ATOM 2035 C CA . LYS A 1 258 ? 23.420 -16.387 -20.220 1.00 91.25 258 LYS A CA 1
ATOM 2036 C C . LYS A 1 258 ? 24.040 -16.102 -21.594 1.00 91.25 258 LYS A C 1
ATOM 2038 O O . LYS A 1 258 ? 24.855 -15.188 -21.713 1.00 91.25 258 LYS A O 1
ATOM 2043 N N . THR A 1 259 ? 23.674 -16.854 -22.629 1.00 95.62 259 THR A N 1
ATOM 2044 C CA . THR A 1 259 ? 24.165 -16.673 -23.997 1.00 95.62 259 THR A CA 1
ATOM 2045 C C . THR A 1 259 ? 23.431 -15.524 -24.681 1.00 95.62 259 THR A C 1
ATOM 2047 O O . THR A 1 259 ? 22.217 -15.566 -24.859 1.00 95.62 259 THR A O 1
ATOM 2050 N N . MET A 1 260 ? 24.172 -14.503 -25.122 1.00 96.50 260 MET A N 1
ATOM 2051 C CA . MET A 1 260 ? 23.584 -13.396 -25.880 1.00 96.50 260 MET A CA 1
ATOM 2052 C C . MET A 1 260 ? 23.013 -13.888 -27.225 1.00 96.50 260 MET A C 1
ATOM 2054 O O . MET A 1 260 ? 23.726 -14.576 -27.967 1.00 96.50 260 MET A O 1
ATOM 2058 N N . PRO A 1 261 ? 21.777 -13.500 -27.595 1.00 97.56 261 PRO A N 1
ATOM 2059 C CA . PRO A 1 261 ? 21.224 -13.773 -28.916 1.00 97.56 261 PRO A CA 1
ATOM 2060 C C . PRO A 1 261 ? 22.125 -13.255 -30.044 1.00 97.56 261 PRO A C 1
ATOM 2062 O O . PRO A 1 261 ? 22.682 -12.158 -29.968 1.00 97.56 261 PRO A O 1
ATOM 2065 N N . LYS A 1 262 ? 22.272 -14.052 -31.108 1.00 97.31 262 LYS A N 1
ATOM 2066 C CA . LYS A 1 262 ? 23.202 -13.763 -32.217 1.00 97.31 262 LYS A CA 1
ATOM 2067 C C . LYS A 1 262 ? 22.878 -12.460 -32.947 1.00 97.31 262 LYS A C 1
ATOM 2069 O O . LYS A 1 262 ? 23.789 -11.753 -33.361 1.00 97.31 262 LYS A O 1
ATOM 2074 N N . ASP A 1 263 ? 21.596 -12.167 -33.115 1.00 96.12 263 ASP A N 1
ATOM 2075 C CA . ASP A 1 263 ? 21.102 -10.937 -33.728 1.00 96.12 263 ASP A CA 1
ATOM 2076 C C . ASP A 1 263 ? 21.398 -9.717 -32.851 1.00 96.12 263 ASP A C 1
ATOM 2078 O O . ASP A 1 263 ? 21.985 -8.758 -33.343 1.00 96.12 263 ASP A O 1
ATOM 2082 N N . LEU A 1 264 ? 21.114 -9.784 -31.545 1.00 96.38 264 LEU A N 1
ATOM 2083 C CA . LEU A 1 264 ? 21.489 -8.728 -30.599 1.00 96.38 264 LEU A CA 1
ATOM 2084 C C . LEU A 1 264 ? 23.000 -8.459 -30.623 1.00 96.38 264 LEU A C 1
ATOM 2086 O O . LEU A 1 264 ? 23.415 -7.301 -30.694 1.00 96.38 264 LEU A O 1
ATOM 2090 N N . LYS A 1 265 ? 23.824 -9.516 -30.614 1.00 96.44 265 LYS A N 1
ATOM 2091 C CA . LYS A 1 265 ? 25.283 -9.382 -30.712 1.00 96.44 265 LYS A CA 1
ATOM 2092 C C . LYS A 1 265 ? 25.695 -8.690 -32.010 1.00 96.44 265 LYS A C 1
ATOM 2094 O O . LYS A 1 265 ? 26.493 -7.760 -31.963 1.00 96.44 265 LYS A O 1
ATOM 2099 N N . ALA A 1 266 ? 25.118 -9.095 -33.143 1.00 96.44 266 ALA A N 1
ATOM 2100 C CA . ALA A 1 266 ? 25.388 -8.473 -34.436 1.00 96.44 266 ALA A CA 1
ATOM 2101 C C . ALA A 1 266 ? 25.019 -6.978 -34.448 1.00 96.44 266 ALA A C 1
ATOM 2103 O O . ALA A 1 266 ? 25.792 -6.169 -34.952 1.00 96.44 266 ALA A O 1
ATOM 2104 N N . TYR A 1 267 ? 23.889 -6.592 -33.844 1.00 95.69 267 TYR A N 1
ATOM 2105 C CA . TYR A 1 267 ? 23.480 -5.185 -33.765 1.00 95.69 267 TYR A CA 1
ATOM 2106 C C . TYR A 1 267 ? 24.415 -4.339 -32.894 1.00 95.69 267 TYR A C 1
ATOM 2108 O O . TYR A 1 267 ? 24.721 -3.192 -33.226 1.00 95.69 267 TYR A O 1
ATOM 2116 N N . LEU A 1 268 ? 24.873 -4.892 -31.769 1.00 95.00 268 LEU A N 1
ATOM 2117 C CA . LEU A 1 268 ? 25.801 -4.203 -30.874 1.00 95.00 268 LEU A CA 1
ATOM 2118 C C . LEU A 1 268 ? 27.210 -4.093 -31.477 1.00 95.00 268 LEU A C 1
ATOM 2120 O O . LEU A 1 268 ? 27.860 -3.070 -31.270 1.00 95.00 268 LEU A O 1
ATOM 2124 N N . ASP A 1 269 ? 27.651 -5.077 -32.262 1.00 94.44 269 ASP A N 1
ATOM 2125 C CA . ASP A 1 269 ? 28.972 -5.081 -32.910 1.00 94.44 269 ASP A CA 1
ATOM 2126 C C . ASP A 1 269 ? 29.062 -4.172 -34.141 1.00 94.44 269 ASP A C 1
ATOM 2128 O O . ASP A 1 269 ? 30.134 -3.644 -34.441 1.00 94.44 269 ASP A O 1
ATOM 2132 N N . ASP A 1 270 ? 27.957 -3.976 -34.861 1.00 95.69 270 ASP A N 1
ATOM 2133 C CA . ASP A 1 270 ? 27.941 -3.153 -36.068 1.00 95.69 270 ASP A CA 1
ATOM 2134 C C . ASP A 1 270 ? 28.001 -1.657 -35.724 1.00 95.69 270 ASP A C 1
ATOM 2136 O O . ASP A 1 270 ? 27.030 -1.053 -35.261 1.00 95.69 270 ASP A O 1
ATOM 2140 N N . SER A 1 271 ? 29.147 -1.029 -35.989 1.00 94.81 271 SER A N 1
ATOM 2141 C CA . SER A 1 271 ? 29.377 0.389 -35.708 1.00 94.81 271 SER A CA 1
ATOM 2142 C C . SER A 1 271 ? 28.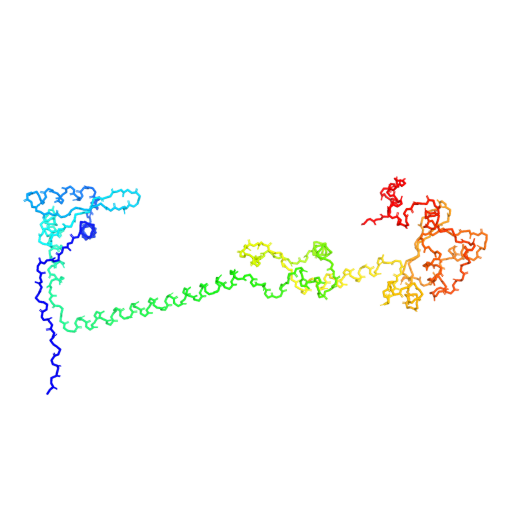498 1.345 -36.523 1.00 94.81 271 SER A C 1
ATOM 2144 O O . SER A 1 271 ? 28.348 2.498 -36.116 1.00 94.81 271 SER A O 1
ATOM 2146 N N . ALA A 1 272 ? 27.889 0.887 -37.623 1.00 95.56 272 ALA A N 1
ATOM 2147 C CA . ALA A 1 272 ? 26.950 1.675 -38.418 1.00 95.56 272 ALA A CA 1
ATOM 2148 C C . ALA A 1 272 ? 25.547 1.741 -37.790 1.00 95.56 272 ALA A C 1
ATOM 2150 O O . ALA A 1 272 ? 24.760 2.626 -38.133 1.00 95.56 272 ALA A O 1
ATOM 2151 N N . ILE A 1 273 ? 25.222 0.836 -36.861 1.00 95.69 273 ILE A N 1
ATOM 2152 C CA . ILE A 1 273 ? 23.920 0.813 -36.194 1.00 95.69 273 ILE A CA 1
ATOM 2153 C C . ILE A 1 273 ? 23.920 1.791 -35.019 1.00 95.69 273 ILE A C 1
ATOM 2155 O O . ILE A 1 273 ? 24.667 1.630 -34.048 1.00 95.69 273 ILE A O 1
ATOM 2159 N N . LEU A 1 274 ? 23.035 2.787 -35.086 1.00 96.25 274 LEU A N 1
ATOM 2160 C CA . LEU A 1 274 ? 22.702 3.649 -33.954 1.00 96.25 274 LEU A CA 1
ATOM 2161 C C . LEU A 1 274 ? 21.759 2.921 -32.994 1.00 96.25 274 LEU A C 1
ATOM 2163 O O . LEU A 1 274 ? 20.869 2.178 -33.403 1.00 96.25 274 LEU A O 1
ATOM 2167 N N . THR A 1 275 ? 21.937 3.178 -31.706 1.00 95.69 275 THR A N 1
ATOM 2168 C CA . THR A 1 275 ? 21.131 2.604 -30.630 1.00 95.69 275 THR A CA 1
ATOM 2169 C C . THR A 1 275 ? 20.299 3.697 -29.976 1.00 95.69 275 THR A C 1
ATOM 2171 O O . THR A 1 275 ? 20.801 4.789 -29.710 1.00 95.69 275 THR A O 1
ATOM 2174 N N . VAL A 1 276 ? 19.020 3.421 -29.735 1.00 95.75 276 VAL A N 1
ATOM 2175 C CA . VAL A 1 276 ? 18.085 4.386 -29.149 1.00 95.75 276 VAL A CA 1
ATOM 2176 C C . VAL A 1 276 ? 17.790 3.983 -27.716 1.00 95.75 276 VAL A C 1
ATOM 2178 O O . VAL A 1 276 ? 17.338 2.869 -27.462 1.00 95.75 276 VAL A O 1
ATOM 2181 N N . TRP A 1 277 ? 18.012 4.911 -26.791 1.00 94.25 277 TRP A N 1
ATOM 2182 C CA . TRP A 1 277 ? 17.794 4.696 -25.365 1.00 94.25 277 TRP A CA 1
ATOM 2183 C C . TRP A 1 277 ? 17.048 5.876 -24.744 1.00 94.25 277 TRP A C 1
ATOM 2185 O O . TRP A 1 277 ? 16.900 6.942 -25.346 1.00 94.25 277 TRP A O 1
ATOM 2195 N N . HIS A 1 278 ? 16.584 5.697 -23.513 1.00 92.19 278 HIS A N 1
ATOM 2196 C CA . HIS A 1 278 ? 16.051 6.780 -22.696 1.00 92.19 278 HIS A CA 1
ATOM 2197 C C . HIS A 1 278 ? 16.825 6.812 -21.382 1.00 92.19 278 HIS A C 1
ATOM 2199 O O . HIS A 1 278 ? 16.631 5.922 -20.557 1.00 92.19 278 HIS A O 1
ATOM 2205 N N . ASN A 1 279 ? 17.694 7.814 -21.204 1.00 89.69 279 ASN A N 1
ATOM 2206 C CA . ASN A 1 279 ? 18.715 7.870 -20.147 1.00 89.69 279 ASN A CA 1
ATOM 2207 C C . ASN A 1 279 ? 19.848 6.830 -20.296 1.00 89.69 279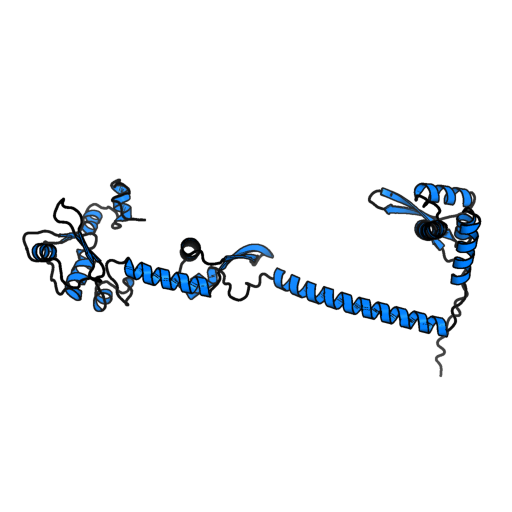 ASN A C 1
ATOM 2209 O O . ASN A 1 279 ? 20.532 6.499 -19.325 1.00 89.69 279 ASN A O 1
ATOM 2213 N N . GLY A 1 280 ? 20.050 6.294 -21.501 1.00 88.69 280 GLY A N 1
ATOM 2214 C CA . GLY A 1 280 ? 21.016 5.221 -21.731 1.00 88.69 280 GLY A CA 1
ATOM 2215 C C . GLY A 1 280 ? 22.461 5.677 -21.807 1.00 88.69 280 GLY A C 1
ATOM 2216 O O . GLY A 1 280 ? 23.345 4.897 -21.466 1.00 88.69 280 GLY A O 1
ATOM 2217 N N . GLY A 1 281 ? 22.720 6.940 -22.157 1.00 87.94 281 GLY A N 1
ATOM 2218 C CA . GLY A 1 281 ? 24.088 7.461 -22.206 1.00 87.94 281 GLY A CA 1
ATOM 2219 C C . GLY A 1 281 ? 24.792 7.448 -20.845 1.00 87.94 281 GLY A C 1
ATOM 2220 O O . GLY A 1 281 ? 26.015 7.331 -20.798 1.00 87.94 281 GLY A O 1
ATOM 2221 N N . VAL A 1 282 ? 24.026 7.531 -19.751 1.00 86.00 282 VAL A N 1
ATOM 2222 C CA . VAL A 1 282 ? 24.534 7.587 -18.368 1.00 86.00 282 VAL A CA 1
ATOM 2223 C C . VAL A 1 282 ? 24.226 6.343 -17.536 1.00 86.00 282 VAL A C 1
ATOM 2225 O O . VAL A 1 282 ? 24.802 6.200 -16.459 1.00 86.00 282 VAL A O 1
ATOM 2228 N N . PHE A 1 283 ? 23.307 5.480 -17.982 1.00 91.06 283 PHE A N 1
ATOM 2229 C CA . PHE A 1 283 ? 22.924 4.252 -17.281 1.00 91.06 283 PHE A CA 1
ATOM 2230 C C . PHE A 1 283 ? 23.263 3.007 -18.101 1.00 91.06 283 PHE A C 1
ATOM 2232 O O . PHE A 1 283 ? 24.183 2.276 -17.737 1.00 91.06 283 PHE A O 1
ATOM 2239 N N . ASP A 1 284 ? 22.565 2.781 -19.216 1.00 93.25 284 ASP A N 1
ATOM 2240 C CA . ASP A 1 284 ? 22.675 1.542 -19.994 1.00 93.25 284 ASP A CA 1
ATOM 2241 C C . ASP A 1 284 ? 24.098 1.300 -20.525 1.00 93.25 284 ASP A C 1
ATOM 2243 O O . ASP A 1 284 ? 24.596 0.182 -20.433 1.00 93.25 284 ASP A O 1
ATOM 2247 N N . THR A 1 285 ? 24.810 2.331 -20.993 1.00 94.50 285 THR A N 1
ATOM 2248 C CA . THR A 1 285 ? 26.216 2.211 -21.439 1.00 94.50 285 THR A CA 1
ATOM 2249 C C . THR A 1 285 ? 27.153 1.744 -20.324 1.00 94.50 285 THR A C 1
ATOM 2251 O O . THR A 1 285 ? 28.036 0.916 -20.554 1.00 94.50 285 THR A O 1
ATOM 2254 N N . VAL A 1 286 ? 26.946 2.227 -19.096 1.00 94.12 286 VAL A N 1
ATOM 2255 C CA . VAL A 1 286 ? 27.737 1.830 -17.924 1.00 94.12 286 VAL A CA 1
ATOM 2256 C C . VAL A 1 286 ? 27.443 0.377 -17.558 1.00 94.12 286 VAL A C 1
ATOM 2258 O O . VAL A 1 286 ? 28.374 -0.377 -17.280 1.00 94.12 286 VAL A O 1
ATOM 2261 N N . ILE A 1 287 ? 26.172 -0.035 -17.604 1.00 94.44 287 ILE A N 1
ATOM 2262 C CA . ILE A 1 287 ? 25.767 -1.426 -17.364 1.00 94.44 287 ILE A CA 1
ATOM 2263 C C . ILE A 1 287 ? 26.341 -2.359 -18.439 1.00 94.44 287 ILE A C 1
ATOM 2265 O O . ILE A 1 287 ? 26.925 -3.383 -18.095 1.00 94.44 287 ILE A O 1
ATOM 2269 N N . LEU A 1 288 ? 26.245 -2.002 -19.724 1.00 94.62 288 LEU A N 1
ATOM 2270 C CA . LEU A 1 288 ? 26.826 -2.773 -20.832 1.00 94.62 288 LEU A CA 1
ATOM 2271 C C . LEU A 1 288 ? 28.335 -2.972 -20.649 1.00 94.62 288 LEU A C 1
ATOM 2273 O O . LEU A 1 288 ? 28.832 -4.093 -20.770 1.00 94.62 288 LEU A O 1
ATOM 2277 N N . SER A 1 289 ? 29.045 -1.899 -20.297 1.00 95.00 289 SER A N 1
ATOM 2278 C CA . SER A 1 289 ? 30.487 -1.933 -20.063 1.00 95.00 289 SER A CA 1
ATOM 2279 C C . SER A 1 289 ? 30.849 -2.815 -18.868 1.00 95.00 289 SER A C 1
ATOM 2281 O O . SER A 1 289 ? 31.740 -3.654 -18.972 1.00 95.00 289 SER A O 1
ATOM 2283 N N . LYS A 1 290 ? 30.149 -2.670 -17.737 1.00 94.06 290 LYS A N 1
ATOM 2284 C CA . LYS A 1 290 ? 30.491 -3.373 -16.492 1.00 94.06 290 LYS A CA 1
ATOM 2285 C C . LYS A 1 290 ? 30.041 -4.828 -16.454 1.00 94.06 290 LYS A C 1
ATOM 2287 O O . LYS A 1 290 ? 30.782 -5.661 -15.946 1.00 94.06 290 LYS A O 1
ATOM 2292 N N . VAL A 1 291 ? 28.859 -5.131 -16.984 1.00 93.31 291 VAL A N 1
ATOM 2293 C CA . VAL A 1 291 ? 28.228 -6.452 -16.842 1.00 93.31 291 VAL A CA 1
ATOM 2294 C C . VAL A 1 291 ? 28.487 -7.340 -18.056 1.00 93.31 291 VAL A C 1
ATOM 2296 O O . VAL A 1 291 ? 28.736 -8.532 -17.903 1.00 93.31 291 VAL A O 1
ATOM 2299 N N . LEU A 1 292 ? 28.446 -6.777 -19.268 1.00 93.19 292 LEU A N 1
ATOM 2300 C CA . LEU A 1 292 ? 28.620 -7.539 -20.513 1.00 93.19 292 LEU A CA 1
ATOM 2301 C C . LEU A 1 292 ? 29.986 -7.330 -21.171 1.00 93.19 292 LEU A C 1
ATOM 2303 O O . LEU A 1 292 ? 30.266 -7.970 -22.183 1.00 93.19 292 LEU A O 1
ATOM 2307 N N . ASN A 1 293 ? 30.835 -6.461 -20.610 1.00 94.25 293 ASN A N 1
ATOM 2308 C CA . ASN A 1 293 ? 32.122 -6.076 -21.189 1.00 94.25 293 ASN A CA 1
ATOM 2309 C C . ASN A 1 293 ? 31.987 -5.539 -22.629 1.00 94.25 293 ASN A C 1
ATOM 2311 O O . ASN A 1 293 ? 32.803 -5.833 -23.503 1.00 94.25 293 ASN A O 1
ATOM 2315 N N . ILE A 1 294 ? 30.920 -4.772 -22.879 1.00 94.38 294 ILE A N 1
ATOM 2316 C CA . ILE A 1 294 ? 30.640 -4.128 -24.165 1.00 94.38 294 ILE A CA 1
ATOM 2317 C C . ILE A 1 294 ? 30.832 -2.625 -24.011 1.00 94.38 294 ILE A C 1
ATOM 2319 O O . ILE A 1 294 ? 30.089 -1.967 -23.285 1.00 94.38 294 ILE A O 1
ATOM 2323 N N . ASP A 1 295 ? 31.811 -2.080 -24.729 1.00 94.06 295 ASP A N 1
ATOM 2324 C CA . ASP A 1 295 ? 32.022 -0.639 -24.824 1.00 94.06 295 ASP A CA 1
ATOM 2325 C C . ASP A 1 295 ? 31.207 -0.067 -25.992 1.00 94.06 295 ASP A C 1
ATOM 2327 O O . ASP A 1 295 ? 31.566 -0.220 -27.162 1.00 94.06 295 ASP A O 1
ATOM 2331 N N . LEU A 1 296 ? 30.060 0.540 -25.676 1.00 95.00 296 LEU A N 1
ATOM 2332 C CA . LEU A 1 296 ? 29.186 1.174 -26.660 1.00 95.00 296 LEU A CA 1
ATOM 2333 C C . LEU A 1 296 ? 29.537 2.668 -26.761 1.00 95.00 296 LEU A C 1
ATOM 2335 O O . LEU A 1 296 ? 29.237 3.425 -25.832 1.00 95.00 296 LEU A O 1
ATOM 2339 N N . PRO A 1 297 ? 30.136 3.133 -27.873 1.00 93.69 297 PRO A N 1
ATOM 2340 C CA . PRO A 1 297 ? 30.578 4.516 -27.980 1.00 93.69 297 PRO A CA 1
ATOM 2341 C C . PRO A 1 297 ? 29.386 5.476 -27.972 1.00 93.69 297 PRO A C 1
ATOM 2343 O O . PRO A 1 297 ? 28.387 5.249 -28.658 1.00 93.69 297 PRO A O 1
ATOM 2346 N N . LEU A 1 298 ? 29.518 6.601 -27.259 1.00 91.38 298 LEU A N 1
ATOM 2347 C CA . LEU A 1 298 ? 28.456 7.613 -27.150 1.00 91.38 298 LEU A CA 1
ATOM 2348 C C . LEU A 1 298 ? 28.018 8.181 -28.509 1.00 91.38 298 LEU A C 1
ATOM 2350 O O . LEU A 1 298 ? 26.872 8.593 -28.652 1.00 91.38 298 LEU A O 1
ATOM 2354 N N . SER A 1 299 ? 28.884 8.153 -29.528 1.00 94.00 299 SER A N 1
ATOM 2355 C CA . SER A 1 299 ? 28.528 8.537 -30.903 1.00 94.00 299 SER A CA 1
ATOM 2356 C C . SER A 1 299 ? 27.436 7.658 -31.523 1.00 94.00 299 SER A C 1
ATOM 2358 O O . SER A 1 299 ? 26.771 8.094 -32.460 1.00 94.00 299 SER A O 1
ATOM 2360 N N . ARG A 1 300 ? 27.229 6.441 -31.003 1.00 95.94 300 ARG A N 1
ATOM 2361 C CA . ARG A 1 300 ? 26.167 5.515 -31.417 1.00 95.94 300 ARG A CA 1
ATOM 2362 C C . ARG A 1 300 ? 24.926 5.578 -30.526 1.00 95.94 300 ARG A C 1
ATOM 2364 O O . ARG A 1 300 ? 23.969 4.853 -30.787 1.00 95.94 300 ARG A O 1
ATOM 2371 N N . VAL A 1 301 ? 24.925 6.394 -29.474 1.00 95.88 301 VAL A N 1
ATOM 2372 C CA . VAL A 1 301 ? 23.829 6.470 -28.501 1.00 95.88 301 VAL A CA 1
ATOM 2373 C C . VAL A 1 301 ? 22.944 7.667 -28.820 1.00 95.88 301 VAL A C 1
ATOM 2375 O O . VAL A 1 301 ? 23.309 8.819 -28.598 1.00 95.88 301 VAL A O 1
ATOM 2378 N N . HIS A 1 302 ? 21.745 7.388 -29.315 1.00 95.69 302 HIS A N 1
ATOM 2379 C CA . HIS A 1 302 ? 20.682 8.368 -29.446 1.00 95.69 302 HIS A CA 1
ATOM 2380 C C . HIS A 1 302 ? 19.826 8.355 -28.173 1.00 95.69 302 HIS A C 1
ATOM 2382 O O . HIS A 1 302 ? 18.964 7.491 -27.989 1.00 95.69 302 HIS A O 1
ATOM 2388 N N . ASP A 1 303 ? 20.098 9.295 -27.267 1.00 95.75 303 ASP A N 1
ATOM 2389 C CA . ASP A 1 303 ? 19.403 9.386 -25.984 1.00 95.75 303 ASP A CA 1
ATOM 2390 C C . ASP A 1 303 ? 18.195 10.328 -26.057 1.00 95.75 303 ASP A C 1
ATOM 2392 O O . ASP A 1 303 ? 18.316 11.556 -26.114 1.00 95.75 303 ASP A O 1
ATOM 2396 N N . THR A 1 304 ? 17.007 9.733 -26.011 1.00 94.38 304 THR A N 1
ATOM 2397 C CA . THR A 1 304 ? 15.732 10.455 -26.077 1.00 94.38 304 THR A CA 1
ATOM 2398 C C . THR A 1 304 ? 15.468 11.331 -24.850 1.00 94.38 304 THR A C 1
ATOM 2400 O O . THR A 1 304 ? 14.726 12.306 -24.962 1.00 94.38 304 THR A O 1
ATOM 2403 N N . LEU A 1 305 ? 16.079 11.047 -23.690 1.00 93.81 305 LEU A N 1
ATOM 2404 C CA . LEU A 1 305 ? 16.005 11.938 -22.526 1.00 93.81 305 LEU A CA 1
ATOM 2405 C C . LEU A 1 305 ? 16.786 13.222 -22.802 1.00 93.81 305 LEU A C 1
ATOM 2407 O O . LEU A 1 305 ? 16.270 14.318 -22.584 1.00 93.81 305 LEU A O 1
ATOM 2411 N N . VAL A 1 306 ? 18.013 13.097 -23.311 1.00 93.25 306 VAL A N 1
ATOM 2412 C CA . VAL A 1 306 ? 18.858 14.252 -23.653 1.00 93.25 306 VAL A CA 1
ATOM 2413 C C . VAL A 1 306 ? 18.192 15.088 -24.743 1.00 93.25 306 VAL A C 1
ATOM 2415 O O . VAL A 1 306 ? 18.129 16.310 -24.619 1.00 93.25 306 VAL A O 1
ATOM 2418 N N . GLN A 1 307 ? 17.625 14.439 -25.765 1.00 94.50 307 GLN A N 1
ATOM 2419 C CA . GLN A 1 307 ? 16.847 15.120 -26.799 1.00 94.50 307 GLN A CA 1
ATOM 2420 C C . GLN A 1 307 ? 15.658 15.888 -26.204 1.00 94.50 307 GLN A C 1
ATOM 2422 O O . GLN A 1 307 ? 15.463 17.056 -26.533 1.00 94.50 307 GLN A O 1
ATOM 2427 N N . ALA A 1 308 ? 14.878 15.270 -25.312 1.00 94.88 308 ALA A N 1
ATOM 2428 C CA . ALA A 1 308 ? 13.747 15.932 -24.665 1.00 94.88 308 ALA A CA 1
ATOM 2429 C C . ALA A 1 308 ? 14.187 17.185 -23.889 1.00 94.88 308 ALA A C 1
ATOM 2431 O O . ALA A 1 308 ? 13.613 18.259 -24.078 1.00 94.88 308 ALA A O 1
ATOM 2432 N N . LEU A 1 309 ? 15.243 17.072 -23.076 1.00 92.38 309 LEU A N 1
ATOM 2433 C CA . LEU A 1 309 ? 15.784 18.199 -22.313 1.00 92.38 309 LEU A CA 1
ATOM 2434 C C . LEU A 1 309 ? 16.317 19.317 -23.222 1.00 92.38 309 LEU A C 1
ATOM 2436 O O . LEU A 1 309 ? 16.092 20.491 -22.933 1.00 92.38 309 LEU A O 1
ATOM 2440 N N . ALA A 1 310 ? 16.966 18.977 -24.340 1.00 95.25 310 ALA A N 1
ATOM 2441 C CA . ALA A 1 310 ? 17.450 19.956 -25.317 1.00 95.25 310 ALA A CA 1
ATOM 2442 C C . ALA A 1 310 ? 16.313 20.773 -25.959 1.00 95.25 310 ALA A C 1
ATOM 2444 O O . ALA A 1 310 ? 16.521 21.917 -26.361 1.00 95.25 310 ALA A O 1
ATOM 2445 N N . HIS A 1 311 ? 15.103 20.212 -26.010 1.00 94.94 311 HIS A N 1
ATOM 2446 C CA . HIS A 1 311 ? 13.891 20.892 -26.469 1.00 94.94 311 HIS A CA 1
ATOM 2447 C C . HIS A 1 311 ? 13.071 21.536 -25.336 1.00 94.94 311 HIS A C 1
ATOM 2449 O O . HIS A 1 311 ? 11.958 21.999 -25.577 1.00 94.94 311 HIS A O 1
ATOM 2455 N N . GLY A 1 312 ? 13.594 21.582 -24.106 1.00 94.25 312 GLY A N 1
ATOM 2456 C CA . GLY A 1 312 ? 12.903 22.166 -22.951 1.00 94.25 312 GLY A CA 1
ATOM 2457 C C . GLY A 1 312 ? 11.754 21.314 -22.398 1.00 94.25 312 GLY A C 1
ATOM 2458 O O . GLY A 1 312 ? 10.937 21.819 -21.630 1.00 94.25 312 GLY A O 1
ATOM 2459 N N . LEU A 1 313 ? 11.672 20.035 -22.778 1.00 93.81 313 LEU A N 1
ATOM 2460 C CA . LEU A 1 313 ? 10.692 19.086 -22.248 1.00 93.81 313 LEU A CA 1
ATOM 2461 C C . LEU A 1 313 ? 11.205 18.412 -20.967 1.00 93.81 313 LEU A C 1
ATOM 2463 O O . LEU A 1 313 ? 12.376 18.503 -20.606 1.00 93.81 313 LEU A O 1
ATOM 2467 N N . THR A 1 314 ? 10.320 17.703 -20.266 1.00 92.25 314 THR A N 1
ATOM 2468 C CA . THR A 1 314 ? 10.672 16.954 -19.052 1.00 92.25 314 THR A CA 1
ATOM 2469 C C . THR A 1 314 ? 11.495 15.706 -19.374 1.00 92.25 314 THR A C 1
ATOM 2471 O O . THR A 1 314 ? 11.199 15.016 -20.343 1.00 92.25 314 THR A O 1
ATOM 2474 N N . GLY A 1 315 ? 12.441 15.327 -18.512 1.00 87.56 315 GLY A N 1
ATOM 2475 C CA . GLY A 1 315 ? 13.259 14.122 -18.717 1.00 87.56 315 GLY A CA 1
ATOM 2476 C C . GLY A 1 315 ? 12.589 12.788 -18.355 1.00 87.56 315 GLY A C 1
ATOM 2477 O O . GLY A 1 315 ? 13.185 11.741 -18.560 1.00 87.56 315 GLY A O 1
ATOM 2478 N N . ALA A 1 316 ? 11.382 12.784 -17.785 1.00 89.25 316 ALA A N 1
ATOM 2479 C CA . ALA A 1 316 ? 10.724 11.550 -17.360 1.00 89.25 316 ALA A CA 1
ATOM 2480 C C . ALA A 1 316 ? 9.945 10.895 -18.513 1.00 89.25 316 ALA A C 1
ATOM 2482 O O . ALA A 1 316 ? 8.993 11.486 -19.019 1.00 89.25 316 ALA A O 1
ATOM 2483 N N . LEU A 1 317 ? 10.273 9.640 -18.857 1.00 87.69 317 LEU A N 1
ATOM 2484 C CA . LEU A 1 317 ? 9.603 8.898 -19.939 1.00 87.69 317 LEU A CA 1
ATOM 2485 C C . LEU A 1 317 ? 8.073 8.875 -19.820 1.00 87.69 317 LEU A C 1
ATOM 2487 O O . LEU A 1 317 ? 7.385 9.070 -20.812 1.00 87.69 317 LEU A O 1
ATOM 2491 N N . GLY A 1 318 ? 7.536 8.670 -18.612 1.00 88.31 318 GLY A N 1
ATOM 2492 C CA . GLY A 1 318 ? 6.084 8.655 -18.393 1.00 88.31 318 GLY A CA 1
ATOM 2493 C C . GLY A 1 318 ? 5.428 10.002 -18.709 1.00 88.31 318 GLY A C 1
ATOM 2494 O O . GLY A 1 318 ? 4.426 10.048 -19.413 1.00 88.31 318 GLY A O 1
ATOM 2495 N N . SER A 1 319 ? 6.042 11.105 -18.270 1.00 89.31 319 SER A N 1
ATOM 2496 C CA . SER A 1 319 ? 5.577 12.459 -18.589 1.00 89.31 319 SER A CA 1
ATOM 2497 C C . SER A 1 319 ? 5.666 12.753 -20.086 1.00 89.31 319 SER A C 1
ATOM 2499 O O . SER A 1 319 ? 4.766 13.376 -20.636 1.00 89.31 319 SER A O 1
ATOM 2501 N N . LEU A 1 320 ? 6.710 12.269 -20.764 1.00 91.62 320 LEU A N 1
ATOM 2502 C CA . LEU A 1 320 ? 6.831 12.394 -22.218 1.00 91.62 320 LEU A CA 1
ATOM 2503 C C . LEU A 1 320 ? 5.748 11.598 -22.954 1.00 91.62 320 LEU A C 1
ATOM 2505 O O . LEU A 1 320 ? 5.171 12.120 -23.903 1.00 91.62 320 LEU A O 1
ATOM 2509 N N . CYS A 1 321 ? 5.424 10.378 -22.509 1.00 91.75 321 CYS A N 1
ATOM 2510 C CA . CYS A 1 321 ? 4.305 9.611 -23.063 1.00 91.75 321 CYS A CA 1
ATOM 2511 C C . CYS A 1 321 ? 2.980 10.378 -22.951 1.00 91.75 321 CYS A C 1
ATOM 2513 O O . CYS A 1 321 ? 2.231 10.419 -23.925 1.00 91.75 321 CYS A O 1
ATOM 2515 N N . ASP A 1 322 ? 2.724 11.015 -21.802 1.00 89.75 322 ASP A N 1
ATOM 2516 C CA . ASP A 1 322 ? 1.530 11.841 -21.590 1.00 89.75 322 ASP A CA 1
ATOM 2517 C C . ASP A 1 322 ? 1.530 13.074 -22.525 1.00 89.75 322 ASP A C 1
ATOM 2519 O O . ASP A 1 322 ? 0.527 13.353 -23.178 1.00 89.75 322 ASP A O 1
ATOM 2523 N N . ILE A 1 323 ? 2.662 13.783 -22.648 1.00 91.38 323 ILE A N 1
ATOM 2524 C CA . ILE A 1 323 ? 2.810 14.973 -23.513 1.00 91.38 323 ILE A CA 1
ATOM 2525 C C . ILE A 1 323 ? 2.581 14.636 -24.992 1.00 91.38 323 ILE A C 1
ATOM 2527 O O . ILE A 1 323 ? 1.908 15.383 -25.700 1.00 91.38 323 ILE A O 1
ATOM 2531 N N . PHE A 1 324 ? 3.138 13.520 -25.466 1.00 91.88 324 PHE A N 1
ATOM 2532 C CA . PHE A 1 324 ? 3.015 13.090 -26.860 1.00 91.88 324 PHE A CA 1
ATOM 2533 C C . PHE A 1 324 ? 1.736 12.298 -27.147 1.00 91.88 324 PHE A C 1
ATOM 2535 O O . PHE A 1 324 ? 1.552 11.843 -28.275 1.00 91.88 324 PHE A O 1
ATOM 2542 N N . ASN A 1 325 ? 0.858 12.138 -26.151 1.00 91.25 325 ASN A N 1
ATOM 2543 C CA . ASN A 1 325 ? -0.382 11.376 -26.261 1.00 91.25 325 ASN A CA 1
ATOM 2544 C C . ASN A 1 325 ? -0.148 9.955 -26.812 1.00 91.25 325 ASN A C 1
ATOM 2546 O O . ASN A 1 325 ? -0.842 9.488 -27.717 1.00 91.25 325 ASN A O 1
ATOM 2550 N N . VAL A 1 326 ? 0.885 9.282 -26.296 1.00 89.69 326 VAL A N 1
ATOM 2551 C CA . VAL A 1 326 ? 1.187 7.892 -26.653 1.00 89.69 326 VAL A CA 1
ATOM 2552 C C . VAL A 1 326 ? 0.073 7.004 -26.106 1.00 89.69 326 VAL A C 1
ATOM 2554 O O . VAL A 1 326 ? -0.256 7.082 -24.923 1.00 89.69 326 VAL A O 1
ATOM 2557 N N . ASN A 1 327 ? -0.494 6.146 -26.959 1.00 84.56 327 ASN A N 1
ATOM 2558 C CA . ASN A 1 327 ? -1.544 5.218 -26.543 1.00 84.56 327 ASN A CA 1
ATOM 2559 C C . ASN A 1 327 ? -1.103 4.375 -25.336 1.00 84.56 327 ASN A C 1
ATOM 2561 O O . ASN A 1 327 ? 0.053 3.960 -25.235 1.00 84.56 327 ASN A O 1
ATOM 2565 N N . SER A 1 328 ? -2.043 4.091 -24.436 1.00 77.06 328 SER A N 1
ATOM 2566 C CA . SER A 1 328 ? -1.781 3.423 -23.156 1.00 77.06 328 SER A CA 1
ATOM 2567 C C . SER A 1 328 ? -1.156 2.032 -23.281 1.00 77.06 328 SER A C 1
ATOM 2569 O O . SER A 1 328 ? -0.454 1.615 -22.375 1.00 77.06 328 SER A O 1
ATOM 2571 N N . ASP A 1 329 ? -1.390 1.323 -24.388 1.00 76.44 329 ASP A N 1
ATOM 2572 C CA . ASP A 1 329 ? -0.791 0.013 -24.687 1.00 76.44 329 ASP A CA 1
ATOM 2573 C C . ASP A 1 329 ? 0.712 0.092 -25.010 1.00 76.44 329 ASP A C 1
ATOM 2575 O O . ASP A 1 329 ? 1.408 -0.921 -24.983 1.00 76.44 329 ASP A O 1
ATOM 2579 N N . LYS A 1 330 ? 1.212 1.294 -25.324 1.00 76.62 330 LYS A N 1
ATOM 2580 C CA . LYS A 1 330 ? 2.618 1.578 -25.653 1.00 76.62 330 LYS A CA 1
ATOM 2581 C C . LYS A 1 330 ? 3.285 2.536 -24.672 1.00 76.62 330 LYS A C 1
ATOM 2583 O O . LYS A 1 330 ? 4.508 2.680 -24.693 1.00 76.62 330 LYS A O 1
ATOM 2588 N N . ALA A 1 331 ? 2.495 3.242 -23.870 1.00 79.38 331 ALA A N 1
ATOM 2589 C CA . ALA A 1 331 ? 2.995 4.135 -22.845 1.00 79.38 331 ALA A CA 1
ATOM 2590 C C . ALA A 1 331 ? 3.709 3.339 -21.745 1.00 79.38 331 ALA A C 1
ATOM 2592 O O . ALA A 1 331 ? 3.478 2.148 -21.549 1.00 79.38 331 ALA A O 1
ATOM 2593 N N . LYS A 1 332 ? 4.586 4.016 -21.003 1.00 74.31 332 LYS A N 1
ATOM 2594 C CA . LYS A 1 332 ? 5.181 3.425 -19.805 1.00 74.31 332 LYS A CA 1
ATOM 2595 C C . LYS A 1 332 ? 4.068 3.093 -18.801 1.00 74.31 332 LYS A C 1
ATOM 2597 O O . LYS A 1 332 ? 3.327 3.999 -18.418 1.00 74.31 332 LYS A O 1
ATOM 2602 N N . ASP A 1 333 ? 4.010 1.839 -18.350 1.00 65.00 333 ASP A N 1
ATOM 2603 C CA . ASP A 1 333 ? 3.133 1.424 -17.249 1.00 65.00 333 ASP A CA 1
ATOM 2604 C C . ASP A 1 333 ? 3.350 2.342 -16.032 1.00 65.00 333 ASP A C 1
ATOM 2606 O O . ASP A 1 333 ? 4.494 2.591 -15.625 1.00 65.00 333 ASP A O 1
ATOM 2610 N N . LYS A 1 334 ? 2.249 2.902 -15.514 1.00 51.25 334 LYS A N 1
ATOM 2611 C CA . LYS A 1 334 ? 2.246 3.896 -14.427 1.00 51.25 334 LYS A CA 1
ATOM 2612 C C . LYS A 1 334 ? 2.407 3.270 -13.049 1.00 51.25 334 LYS A C 1
ATOM 2614 O O . LYS A 1 334 ? 1.779 2.219 -12.796 1.00 51.25 334 LYS A O 1
#

Sequence (334 aa):
MSNLINVPNVTLSNNETVDSQQLLLMVNETRKEHGEPPIRNNKFIAKVKDELEGETYTKSVGQKNGADIEIIEMTLKQALRVAARESKAVRRSLIDKLEQQSKPQSANEIIAAMALANVAQERRLKSIDQVVQVSEEIEHIKQGTIPEGFQGYSYLKTKYGLSDAKCRQLVMAWNVPYKKVPHVSPGGQITQMSVVEEEAFKYALAKALLESEKRGKTYSDIPINCGTHRYAENAEILLFAYAYNHETVKVWDVTQDKTMPKDLKAYLDDSAILTVWHNGGVFDTVILSKVLNIDLPLSRVHDTLVQALAHGLTGALGSLCDIFNVNSDKAKDK

pLDDT: mean 78.62, std 16.39, range [28.84, 97.56]

Organism: Aphis craccivora (NCBI:txid307492)

Radius of gyration: 46.24 Å; chains: 1; bounding box: 94×41×124 Å

InterPro domains:
  IPR012337 Ribonuclease H-like superfamily [SSF53098] (237-332)

Foldseek 3Di:
DDDDPDDPPPPPDLADKDKLVRLLVLLQVLCVVVVHHRDDQVRLVVLLCVLCPPHDWDWDWDDDPNDIHIMIIDGPVSSLSSQCPDDPRSNVVSVVVVVVVVDDDDPVVVVVVVVVVVVVVVVVVVVVVVVVVVVVVVVVLVAQDAPPQKAFLVVVCVPVVDDSVVLVVLCVVQVFDKDWGWDQDPVRDTDTGIITRNVSSVVSVVVVVVVVVLVDQKDAPDDCVVDQLVRLQRMDGQKDWDDDDPGDIDIDGCVVPVDDDPVVVVQLPDPVAADEEQCCVRHVQSNCCRHVVRRRDCVRYHHVLVVCVVVVHHSDQQSVCVVVVPDPVPGPDD